Protein 2YNY (pdb70)

B-factor: mean 22.31, std 14.51, range [5.38, 114.3]

GO terms:
  GO:0005634 nucleus (C, IDA)
  GO:0001228 DNA-binding transcription activator activity, RNA polymerase II-specific (F, IDA)
  GO:0003682 chromatin binding (F, IDA)
  GO:0003700 DNA-binding transcription factor activity (F, IDA)
  GO:0045899 positive regulation of RNA polymerase II transcription preinitiation complex assembly (P, IDA)
  GO:0043565 sequence-specific DNA binding (F, IDA)
  GO:0045899 positive regulation of RNA polymerase II transcription preinitiation complex assembly (P, IGI)
  GO:1903833 positive regulation of cellular response to amino acid starvation (P, IGI)
  GO:0060261 positive regulation of transcription initiation by RNA polymerase II (P, IGI)
  GO:0001228 DNA-binding transcription activator activity, RNA polymerase II-specific (F, IMP)
  GO:0003700 DNA-binding transcription factor activity (F, IMP)
  GO:0045899 positive regulation of RNA polymerase II transcription preinitiation complex assembly (P, IMP)
  GO:0045944 positive regulation of transcription by RNA polymerase II (P, IMP)
  GO:0010688 negative regulation of ribosomal protein gene transcription by RNA polymerase II (P, IMP)
  GO:0043565 sequence-specific DNA binding (F, HDA)
  GO:1903833 positive regulation of cellular response to amino acid starvation (P, IMP)
  GO:1990139 protein localization to nuclear periphery (P, IMP)
  GO:0031669 cellular response to nutrient levels (P, IMP)
  GO:0060261 positive regulation of transcription initiation by RNA polymerase II (P, IMP)
  GO:0000122 negative regulation of transcription by RNA polymerase II (P, IMP)

Solvent-accessible surface area: 16738 Å² total; per-residue (Å²): 92,154,130,28,96,63,101,3,120,99,2,42,49,32,3,136,114,9,62,72,42,6,42,115,0,69,148,14,1,77,54,1,0,79,6,1,1,70,48,1,13,26,71,15,48,38,50,110,78,0,23,0,49,45,4,98,6,104,8,38,153,20,117,60,91,19,0,10,44,0,2,61,18,1,13,62,26,6,98,118,6,73,88,44,10,115,105,2,67,57,49,4,133,110,9,59,70,58,11,60,160,6,88,145,121,103,108,35,112,94,83,20,60,88,0,86,69,79,7,149,100,2,94,71,36,10,42,48,2,64,149,24,1,78,47,0,0,83,9,1,2,75,27,0,14,28,70,15,47,39,45,111,83,0,22,0,53,39,3,107,6,68,5,47,158,17,128,62,83,23,0,8,45,0,2,62,16,3,15,63,13,10,96,101,6,88,86,83,14,124,64,0,86,53,61,11,134,102,5,81,76,44,8,48,118,2,103,168,117,82,114,155,42,117,91,94,13,126,82,0,49,52,81,0,133,98,2,68,69,58,7,44,96,3,72,142,28,0,78,53,1,0,83,6,0,1,71,51,0,12,30,68,13,51,41,55,111,84,0,21,3,50,57,7,92,5,111,6,47,153,21,117,61,82,21,0,9,45,0,1,63,17,3,31,73,24,6,60,112,9,67,77,72,9,125,105,2,40,55,90,2,129,101,9,54,70,56,9,61,105,0,88,168,105,85

InterPro domains:
  IPR004827 Basic-leucine zipper domain [PF07716] (225-276)
  IPR004827 Basic-leucine zipper domain [PS00036] (231-245)
  IPR004827 Basic-leucine zipper domain [PS50217] (231-276)
  IPR004827 Basic-leucine zipper domain [SM00338] (223-280)
  IPR046347 Basic-leucine zipper domain superfamily [SSF57959] (225-279)
  IPR050946 AP-1 Transcription Factor bZIP [PTHR11462] (76-279)

Foldseek 3Di:
DVVVVVVVVVVVVVVVVVVVVVVVVVVVLLVVQQVVQVVVDQPWHADPVSHIRFHWDDDPPDTDRDDVVNVVSVVVVVVVVVVVVVVVVVVVVVVVVVVVVVVVVD/DVVVVVVVVVVVVVVVVVVVVVVVVVLLVVLQVVQVVQDQPWHADPVSHIAFHWDDDDPDTDGDDVVNVVSVVVVVVV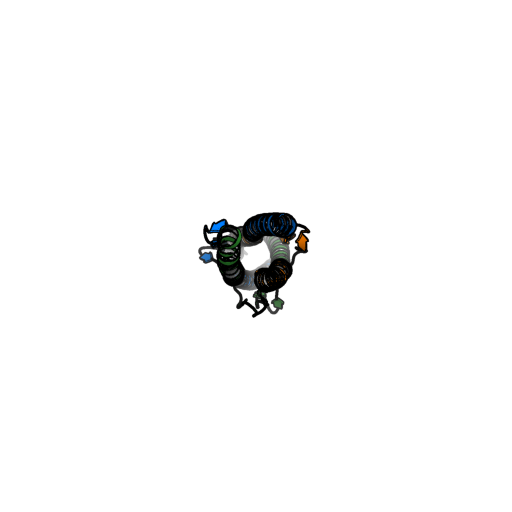VVVVVVVVVVVVVVVVVVVVVVVVVD/DVVVVVVVVVVVVVVVVVVVVVVVVVVLLVVLQVVQVVVDQPWHADPVSHIFFHWDDDPNDTDRDDVVNVVSVVVVVVVVVVVVVVVVVVVVVVVVVVVVVVVPD

Nearest PDB structures (foldseek):
  2yny-assembly1_A  TM=9.313E-01  e=1.231E-12  Saccharomyces cerevisiae
  2yo2-assembly1_A  TM=7.161E-01  e=8.650E-12  Saccharomyces cerevisiae
  3wpr-assembly1_C  TM=5.624E-01  e=9.404E-05  Acinetobacter sp. Tol 5
  3wpr-assembly1_B  TM=5.420E-01  e=6.283E-05  Acinetobacter sp. Tol 5
  2yny-assembly1_A  TM=9.190E-01  e=1.148E-12  Saccharomyces cerevisiae

Organism: Saccharomyces cerevisiae (strain ATCC 204508 / S288c) (NCBI:txid559292)

CATH classification: 1.20.5.170

Radius of gyration: 31.94 Å; Cα contacts (8 Å, |Δi|>4): 429; chains: 3; bounding box: 83×26×101 Å

Structure (mmCIF, N/CA/C/O backbone):
data_2YNY
#
_entry.id   2YNY
#
_cell.length_a   34.810
_cell.length_b   40.360
_cell.length_c   98.620
_cell.angle_alpha   90.00
_cell.angle_beta   93.51
_cell.angle_gamma   90.00
#
_symmetry.space_group_name_H-M   'P 1 21 1'
#
loop_
_entity.id
_entity.type
_entity.pdbx_description
1 polymer 'GENERAL CONTROL PROTEIN GCN4, PUTATIVE INNER MEMBRANE PROTEIN'
2 water water
#
loop_
_atom_site.group_PDB
_atom_site.id
_atom_site.type_symbol
_atom_site.label_atom_id
_atom_site.label_alt_id
_atom_site.label_comp_id
_atom_site.label_asym_id
_atom_site.label_entity_id
_atom_site.label_seq_id
_atom_site.pdbx_PDB_ins_code
_atom_site.Cartn_x
_atom_site.Cartn_y
_atom_site.Cartn_z
_atom_site.occupancy
_atom_site.B_iso_or_equiv
_atom_site.auth_seq_id
_atom_site.auth_comp_id
_atom_site.auth_asym_id
_atom_site.auth_atom_id
_atom_site.pdbx_PDB_model_num
ATOM 1 N N . MET A 1 1 ? 57.899 -1.226 -72.516 1.00 49.72 226 MET A N 1
ATOM 2 C CA . MET A 1 1 ? 57.618 -2.675 -72.786 1.00 39.00 226 MET A CA 1
ATOM 3 C C . MET A 1 1 ? 56.207 -3.057 -72.315 1.00 34.07 226 MET A C 1
ATOM 4 O O . MET A 1 1 ? 55.830 -2.789 -71.171 1.00 31.77 226 MET A O 1
ATOM 6 N N . LYS A 1 2 ? 55.430 -3.676 -73.204 1.00 32.74 227 LYS A N 1
ATOM 7 C CA . LYS A 1 2 ? 54.022 -3.947 -72.910 1.00 24.80 227 LYS A CA 1
ATOM 8 C C . LYS A 1 2 ? 53.825 -4.675 -71.572 1.00 22.63 227 LYS A C 1
ATOM 9 O O . LYS A 1 2 ? 52.908 -4.347 -70.802 1.00 19.96 227 LYS A O 1
ATOM 15 N N . GLN A 1 3 ? 54.625 -5.700 -71.310 1.00 22.89 228 GLN A N 1
ATOM 16 C CA . GLN A 1 3 ? 54.381 -6.528 -70.150 1.00 18.34 228 GLN A CA 1
ATOM 17 C C . GLN A 1 3 ? 54.577 -5.691 -68.863 1.00 21.09 228 GLN A C 1
ATOM 18 O O . GLN A 1 3 ? 53.776 -5.776 -67.945 1.00 18.72 228 GLN A O 1
ATOM 24 N N . ILE A 1 4 ? 55.567 -4.823 -68.809 1.00 23.40 229 ILE A N 1
ATOM 25 C CA . ILE A 1 4 ? 55.705 -4.020 -67.595 1.00 22.49 229 ILE A CA 1
ATOM 26 C C . ILE A 1 4 ? 54.645 -2.921 -67.525 1.00 21.97 229 ILE A C 1
ATOM 27 O O . ILE A 1 4 ? 54.135 -2.670 -66.436 1.00 22.74 229 ILE A O 1
ATOM 32 N N . GLU A 1 5 ? 54.249 -2.325 -68.655 1.00 20.86 230 GLU A N 1
ATOM 33 C CA . GLU A 1 5 ? 53.104 -1.353 -68.683 1.00 20.62 230 GLU A CA 1
ATOM 34 C C . GLU A 1 5 ? 51.859 -2.038 -68.086 1.00 16.20 230 GLU A C 1
ATOM 35 O O . GLU A 1 5 ? 51.113 -1.465 -67.274 1.00 19.83 230 GLU A O 1
ATOM 41 N N . ASP A 1 6 ? 51.627 -3.268 -68.525 1.00 18.36 231 ASP A N 1
ATOM 42 C CA . ASP A 1 6 ? 50.446 -3.979 -68.082 1.00 20.45 231 ASP A CA 1
ATOM 43 C C . ASP A 1 6 ? 50.546 -4.326 -66.580 1.00 16.44 231 ASP A C 1
ATOM 44 O O . ASP A 1 6 ? 49.556 -4.227 -65.835 1.00 17.76 231 ASP A O 1
ATOM 49 N N . LYS A 1 7 ? 51.725 -4.718 -66.107 1.00 12.66 232 LYS A N 1
ATOM 50 C CA . LYS A 1 7 ? 51.929 -4.982 -64.688 1.00 15.70 232 LYS A CA 1
ATOM 51 C C . LYS A 1 7 ? 51.678 -3.740 -63.862 1.00 16.17 232 LYS A C 1
ATOM 52 O O . LYS A 1 7 ? 51.088 -3.788 -62.778 1.00 17.67 232 LYS A O 1
ATOM 58 N N . ILE A 1 8 ? 52.140 -2.606 -64.369 1.00 15.78 233 ILE A N 1
ATOM 59 C CA . ILE A 1 8 ? 51.957 -1.382 -63.616 1.00 18.75 233 ILE A CA 1
ATOM 60 C C . ILE A 1 8 ? 50.475 -1.014 -63.531 1.00 16.67 233 ILE A C 1
ATOM 61 O O . ILE A 1 8 ? 50.030 -0.535 -62.448 1.00 18.40 233 ILE A O 1
ATOM 66 N N . GLU A 1 9 ? 49.719 -1.178 -64.620 1.00 16.95 234 GLU A N 1
ATOM 67 C CA . GLU A 1 9 ? 48.284 -0.960 -64.562 1.00 16.92 234 GLU A CA 1
ATOM 68 C C . GLU A 1 9 ? 47.652 -1.910 -63.547 1.00 16.44 234 GLU A C 1
ATOM 69 O O . GLU A 1 9 ? 46.778 -1.488 -62.796 1.00 17.97 234 GLU A O 1
ATOM 75 N N . GLU A 1 10 ? 48.103 -3.164 -63.495 1.00 14.41 235 GLU A N 1
ATOM 76 C CA . GLU A 1 10 ? 47.512 -4.112 -62.548 1.00 15.92 235 GLU A CA 1
ATOM 77 C C . GLU A 1 10 ? 47.782 -3.669 -61.116 1.00 16.37 235 GLU A C 1
ATOM 78 O O . GLU A 1 10 ? 46.862 -3.738 -60.292 1.00 16.10 235 GLU A O 1
ATOM 84 N N . ILE A 1 11 ? 49.007 -3.191 -60.839 1.00 13.43 236 ILE A N 1
ATOM 85 C CA . ILE A 1 11 ? 49.383 -2.679 -59.529 1.00 13.26 236 ILE A CA 1
ATOM 86 C C . ILE A 1 11 ? 48.525 -1.475 -59.155 1.00 15.89 236 ILE A C 1
ATOM 87 O O . ILE A 1 11 ? 48.048 -1.388 -58.003 1.00 14.25 236 ILE A O 1
ATOM 92 N N . LEU A 1 12 ? 48.339 -0.537 -60.091 1.00 15.30 237 LEU A N 1
ATOM 93 C CA . LEU A 1 12 ? 47.484 0.628 -59.820 1.00 15.37 237 LEU A CA 1
ATOM 94 C C . LEU A 1 12 ? 46.066 0.164 -59.489 1.00 14.99 237 LEU A C 1
ATOM 95 O O . LEU A 1 12 ? 45.415 0.718 -58.582 1.00 16.92 237 LEU A O 1
ATOM 100 N N . SER A 1 13 ? 45.572 -0.864 -60.191 1.00 14.39 238 SER A N 1
ATOM 101 C CA . SER A 1 13 ? 44.217 -1.429 -59.891 1.00 16.53 238 SER A CA 1
ATOM 102 C C . SER A 1 13 ? 44.196 -2.044 -58.489 1.00 15.37 238 SER A C 1
ATOM 103 O O . SER A 1 13 ? 43.257 -1.819 -57.753 1.00 18.13 238 SER A O 1
ATOM 106 N N . LYS A 1 14 ? 45.266 -2.721 -58.096 1.00 15.58 239 LYS A N 1
ATOM 107 C CA . LYS A 1 14 ? 45.373 -3.310 -56.765 1.00 18.58 239 LYS A CA 1
ATOM 108 C C . LYS A 1 14 ? 45.329 -2.207 -55.697 1.00 17.32 239 LYS A C 1
ATOM 109 O O . LYS A 1 14 ? 44.630 -2.335 -54.686 1.00 19.06 239 LYS A O 1
ATOM 112 N N . ILE A 1 15 ? 46.013 -1.105 -55.973 1.00 14.90 240 ILE A N 1
ATOM 113 C CA . ILE A 1 15 ? 45.983 0.016 -55.085 1.00 15.14 240 ILE A CA 1
ATOM 114 C C . ILE A 1 15 ? 44.607 0.627 -54.928 1.00 14.40 240 ILE A C 1
ATOM 115 O O . ILE A 1 15 ? 44.166 0.918 -53.812 1.00 16.64 240 ILE A O 1
ATOM 120 N N . TYR A 1 16 ? 43.862 0.735 -56.011 1.00 14.50 241 TYR A N 1
ATOM 121 C CA . TYR A 1 16 ? 42.475 1.220 -56.002 1.00 15.47 241 TYR A CA 1
ATOM 122 C C . TYR A 1 16 ? 41.616 0.284 -55.136 1.00 14.20 241 TYR A C 1
ATOM 123 O O . TYR A 1 16 ? 40.789 0.749 -54.346 1.00 17.97 241 TYR A O 1
ATOM 132 N N . HIS A 1 17 ? 41.803 -1.026 -55.307 1.00 13.44 242 HIS A N 1
ATOM 133 C CA . HIS A 1 17 ? 41.078 -1.985 -54.481 1.00 18.69 242 HIS A CA 1
ATOM 134 C C . HIS A 1 17 ? 41.349 -1.796 -52.998 1.00 16.11 242 HIS A C 1
ATOM 135 O O . HIS A 1 17 ? 40.403 -1.862 -52.167 1.00 20.88 242 HIS A O 1
ATOM 142 N N . ILE A 1 18 ? 42.623 -1.565 -52.675 1.00 15.61 243 ILE A N 1
ATOM 143 C CA . ILE A 1 18 ? 43.051 -1.370 -51.314 1.00 16.01 243 ILE A CA 1
ATOM 144 C C . ILE A 1 18 ? 42.406 -0.085 -50.757 1.00 16.38 243 ILE A C 1
ATOM 145 O O . ILE A 1 18 ? 41.956 -0.062 -49.616 1.00 17.61 243 ILE A O 1
ATOM 150 N N . GLU A 1 19 ? 42.362 0.968 -51.535 1.00 15.21 244 GLU A N 1
ATOM 151 C CA . GLU A 1 19 ? 41.778 2.193 -51.081 1.00 15.28 244 GLU A CA 1
ATOM 152 C C . GLU A 1 19 ? 40.286 2.006 -50.799 1.00 16.80 244 GLU A C 1
ATOM 153 O O . GLU A 1 19 ? 39.755 2.540 -49.820 1.00 18.43 244 GLU A O 1
ATOM 159 N N . ASN A 1 20 ? 39.622 1.218 -51.635 1.00 15.91 245 ASN A N 1
ATOM 160 C CA . ASN A 1 20 ? 38.232 0.895 -51.426 1.00 17.22 245 ASN A CA 1
ATOM 161 C C . ASN A 1 20 ? 38.070 0.118 -50.115 1.00 15.93 245 ASN A C 1
ATOM 162 O O . ASN A 1 20 ? 37.180 0.430 -49.341 1.00 19.21 245 ASN A O 1
ATOM 167 N N . GLU A 1 21 ? 38.974 -0.819 -49.833 1.00 17.41 246 GLU A N 1
ATOM 168 C CA . GLU A 1 21 ? 38.897 -1.622 -48.642 1.00 17.70 246 GLU A CA 1
ATOM 169 C C . GLU A 1 21 ? 39.115 -0.760 -47.426 1.00 15.21 246 GLU A C 1
ATOM 170 O O . GLU A 1 21 ? 38.413 -0.936 -46.400 1.00 17.72 246 GLU A O 1
ATOM 176 N N . ILE A 1 22 ? 40.027 0.213 -47.492 1.00 16.61 247 ILE A N 1
ATOM 177 C CA . ILE A 1 22 ? 40.281 1.110 -46.350 1.00 16.48 247 ILE A CA 1
ATOM 178 C C . ILE A 1 22 ? 39.014 1.935 -46.063 1.00 14.63 247 ILE A C 1
ATOM 179 O O . ILE A 1 22 ? 38.666 2.155 -44.896 1.00 19.22 247 ILE A O 1
ATOM 184 N N . ALA A 1 23 ? 38.359 2.420 -47.114 1.00 15.58 248 ALA A N 1
ATOM 185 C CA . ALA A 1 23 ? 37.068 3.163 -47.009 1.00 16.62 248 ALA A CA 1
ATOM 186 C C . ALA A 1 23 ? 36.021 2.289 -46.311 1.00 19.55 248 ALA A C 1
ATOM 187 O O . ALA A 1 23 ? 35.322 2.771 -45.403 1.00 19.42 248 ALA A O 1
ATOM 189 N N . ARG A 1 24 ? 35.931 1.016 -46.720 1.00 14.78 249 ARG A N 1
ATOM 190 C CA . ARG A 1 24 ? 34.967 0.061 -46.143 1.00 17.58 249 ARG A CA 1
ATOM 191 C C . ARG A 1 24 ? 35.269 -0.131 -44.655 1.00 17.56 249 ARG A C 1
ATOM 192 O O . ARG A 1 24 ? 34.351 -0.178 -43.833 1.00 19.48 249 ARG A O 1
ATOM 200 N N . ILE A 1 25 ? 36.544 -0.275 -44.300 1.00 14.72 250 ILE A N 1
ATOM 201 C CA . ILE A 1 25 ? 36.951 -0.423 -42.908 1.00 14.65 250 ILE A CA 1
ATOM 202 C C . ILE A 1 25 ? 36.557 0.761 -42.088 1.00 15.11 250 ILE A C 1
ATOM 203 O O . ILE A 1 25 ? 36.097 0.594 -40.933 1.00 15.64 250 ILE A O 1
ATOM 208 N N . LYS A 1 26 ? 36.770 1.954 -42.612 1.00 13.92 251 LYS A N 1
ATOM 209 C CA . LYS A 1 26 ? 36.356 3.168 -41.890 1.00 15.39 251 LYS A CA 1
ATOM 210 C C . LYS A 1 26 ? 34.852 3.126 -41.612 1.00 16.92 251 LYS A C 1
ATOM 211 O O . LYS A 1 26 ? 34.413 3.387 -40.481 1.00 16.68 251 LYS A O 1
ATOM 217 N N . LYS A 1 27 ? 34.066 2.756 -42.622 1.00 15.72 252 LYS A N 1
ATOM 218 C CA . LYS A 1 27 ? 32.624 2.660 -42.471 1.00 18.18 252 LYS A CA 1
ATOM 219 C C . LYS A 1 27 ? 32.322 1.586 -41.377 1.00 15.20 252 LYS A C 1
ATOM 220 O O . LYS A 1 27 ? 31.442 1.797 -40.531 1.00 17.71 252 LYS A O 1
ATOM 226 N N . LEU A 1 28 ? 33.035 0.481 -41.383 1.00 14.16 253 LEU A N 1
ATOM 227 C CA . LEU A 1 28 ? 32.853 -0.588 -40.364 1.00 13.65 253 LEU A CA 1
ATOM 228 C C . LEU A 1 28 ? 33.062 -0.055 -38.939 1.00 14.09 253 LEU A C 1
ATOM 229 O O . LEU A 1 28 ? 32.265 -0.328 -38.037 1.00 14.60 253 LEU A O 1
ATOM 234 N N . ILE A 1 29 ? 34.072 0.768 -38.758 1.00 12.66 254 ILE A N 1
ATOM 235 C CA . ILE A 1 29 ? 34.406 1.299 -37.447 1.00 12.61 254 ILE A CA 1
ATOM 236 C C . ILE A 1 29 ? 33.237 2.189 -36.973 1.00 14.55 254 ILE A C 1
ATOM 237 O O . ILE A 1 29 ? 32.800 2.133 -35.834 1.00 13.24 254 ILE A O 1
ATOM 242 N N . TYR A 1 30 ? 32.747 3.046 -37.866 1.00 10.81 255 TYR A N 1
ATOM 243 C CA . TYR A 1 30 ? 31.650 3.947 -37.555 1.00 13.02 255 TYR A CA 1
ATOM 244 C C . TYR A 1 30 ? 30.359 3.188 -37.314 1.00 12.63 255 TYR A C 1
ATOM 245 O O . TYR A 1 30 ? 29.583 3.572 -36.417 1.00 12.07 255 TYR A O 1
ATOM 254 N N . SER A 1 31 ? 30.175 2.074 -37.991 1.00 10.84 256 SER A N 1
ATOM 255 C CA . SER A 1 31 ? 29.008 1.230 -37.723 1.00 10.90 256 SER A CA 1
ATOM 256 C C . SER A 1 31 ? 29.093 0.541 -36.367 1.00 12.50 256 SER A C 1
ATOM 257 O O . SER A 1 31 ? 28.115 0.412 -35.621 1.00 11.63 256 SER A O 1
ATOM 260 N N . LEU A 1 32 ? 30.283 0.085 -36.031 1.00 11.70 257 LEU A N 1
ATOM 261 C CA . LEU A 1 32 ? 30.558 -0.419 -34.661 1.00 10.28 257 LEU A CA 1
ATOM 262 C C . LEU A 1 32 ? 30.279 0.648 -33.621 1.00 10.13 257 LEU A C 1
ATOM 263 O O . LEU A 1 32 ? 29.564 0.353 -32.642 1.00 10.63 257 LEU A O 1
ATOM 268 N N . SER A 1 33 ? 30.745 1.863 -33.831 1.00 9.75 258 SER A N 1
ATOM 269 C CA . SER A 1 33 ? 30.543 2.914 -32.886 1.00 8.82 258 SER A CA 1
ATOM 270 C C . SER A 1 33 ? 29.047 3.135 -32.692 1.00 9.21 258 SER A C 1
ATOM 271 O O . SER A 1 33 ? 28.545 3.340 -31.567 1.00 10.23 258 SER A O 1
ATOM 274 N N . GLN A 1 34 ? 28.305 3.179 -33.794 1.00 8.65 259 GLN A N 1
ATOM 275 C CA . GLN A 1 34 ? 26.863 3.386 -33.729 1.00 9.96 259 GLN A CA 1
ATOM 276 C C . GLN A 1 34 ? 26.234 2.266 -32.901 1.00 10.03 259 GLN A C 1
ATOM 277 O O . GLN A 1 34 ? 25.356 2.538 -32.103 1.00 9.98 259 GLN A O 1
ATOM 283 N N . SER A 1 35 ? 26.604 1.023 -33.147 1.00 9.05 260 SER A N 1
ATOM 284 C CA . SER A 1 35 ? 26.001 -0.068 -32.395 1.00 8.44 260 SER A CA 1
ATOM 285 C C . SER A 1 35 ? 26.304 0.077 -30.910 1.00 8.66 260 SER A C 1
ATOM 286 O O . SER A 1 35 ? 25.413 -0.190 -30.095 1.00 11.86 260 SER A O 1
ATOM 289 N N . VAL A 1 36 ? 27.477 0.544 -30.564 1.00 9.41 261 VAL A N 1
ATOM 290 C CA . VAL A 1 36 ? 27.789 0.736 -29.132 1.00 9.87 261 VAL A CA 1
ATOM 291 C C . VAL A 1 36 ? 26.966 1.862 -28.551 1.00 10.38 261 VAL A C 1
ATOM 292 O O . VAL A 1 36 ? 26.429 1.730 -27.450 1.00 9.26 261 VAL A O 1
ATOM 296 N N . ALA A 1 37 ? 26.826 2.944 -29.285 1.00 8.40 262 ALA A N 1
ATOM 297 C CA . ALA A 1 37 ? 25.935 4.013 -28.840 1.00 9.08 262 ALA A CA 1
ATOM 298 C C . ALA A 1 37 ? 24.548 3.476 -28.618 1.00 8.83 262 ALA A C 1
ATOM 299 O O . ALA A 1 37 ? 23.888 3.832 -27.624 1.00 9.21 262 ALA A O 1
ATOM 301 N N . ASP A 1 38 ? 24.046 2.683 -29.563 1.00 8.84 263 ASP A N 1
ATOM 302 C CA . ASP A 1 38 ? 22.678 2.134 -29.466 1.00 9.24 263 ASP A CA 1
ATOM 303 C C . ASP A 1 38 ? 22.611 1.261 -28.186 1.00 8.53 263 ASP A C 1
ATOM 304 O O . ASP A 1 38 ? 21.600 1.313 -27.437 1.00 10.42 263 ASP A O 1
ATOM 309 N N . ARG A 1 39 ? 23.611 0.427 -27.947 1.00 9.13 264 ARG A N 1
ATOM 310 C CA . ARG A 1 39 ? 23.488 -0.511 -26.838 1.00 7.82 264 ARG A CA 1
ATOM 311 C C . ARG A 1 39 ? 23.663 0.194 -25.480 1.00 8.23 264 ARG A C 1
ATOM 312 O O . ARG A 1 39 ? 23.117 -0.252 -24.456 1.00 9.29 264 ARG A O 1
ATOM 320 N N . LEU A 1 40 ? 24.375 1.318 -25.443 1.00 7.28 265 LEU A N 1
ATOM 321 C CA . LEU A 1 40 ? 24.499 2.105 -24.222 1.00 7.81 265 LEU A CA 1
ATOM 322 C C . LEU A 1 40 ? 23.156 2.837 -23.951 1.00 7.66 265 LEU A C 1
ATOM 323 O O . LEU A 1 40 ? 22.782 3.133 -22.813 1.00 8.73 265 LEU A O 1
ATOM 328 N N . GLY A 1 41 ? 22.518 3.255 -24.985 1.00 8.50 266 GLY A N 1
ATOM 329 C CA . GLY A 1 41 ? 21.305 4.039 -24.839 1.00 10.43 266 GLY A CA 1
ATOM 330 C C . GLY A 1 41 ? 21.582 5.386 -24.177 1.00 9.58 266 GLY A C 1
ATOM 331 O O . GLY A 1 41 ? 22.656 5.952 -24.319 1.00 10.23 266 GLY A O 1
ATOM 332 N N . GLY A 1 42 ? 20.576 5.930 -23.486 1.00 10.10 267 GLY A N 1
ATOM 333 C CA . GLY A 1 42 ? 20.740 7.171 -22.813 1.00 10.66 267 GLY A CA 1
ATOM 334 C C . GLY A 1 42 ? 21.083 8.351 -23.710 1.00 8.84 267 GLY A C 1
ATOM 335 O O . GLY A 1 42 ? 21.594 9.360 -23.271 1.00 11.51 267 GLY A O 1
ATOM 336 N N . GLY A 1 43 ? 20.699 8.251 -24.977 1.00 10.85 268 GLY A N 1
ATOM 337 C CA . GLY A 1 43 ? 20.971 9.309 -25.913 1.00 10.84 268 GLY A CA 1
ATOM 338 C C . GLY A 1 43 ? 22.408 9.364 -26.420 1.00 13.76 268 GLY A C 1
ATOM 339 O O . GLY A 1 43 ? 22.795 10.397 -27.030 1.00 14.32 268 GLY A O 1
ATOM 340 N N . ALA A 1 44 ? 23.219 8.324 -26.156 1.00 11.10 269 ALA A N 1
ATOM 341 C CA . ALA A 1 44 ? 24.575 8.250 -26.707 1.00 10.17 269 ALA A CA 1
ATOM 342 C C . ALA A 1 44 ? 24.469 8.328 -28.249 1.00 11.22 269 ALA A C 1
ATOM 343 O O . ALA A 1 44 ? 23.465 7.894 -28.833 1.00 13.34 269 ALA A O 1
ATOM 345 N N . SER A 1 45 ? 25.519 8.835 -28.911 1.00 11.68 270 SER A N 1
ATOM 346 C CA . SER A 1 45 ? 25.509 8.951 -30.355 1.00 11.88 270 SER A CA 1
ATOM 347 C C . SER A 1 45 ? 26.956 8.929 -30.791 1.00 11.15 270 SER A C 1
ATOM 348 O O . SER A 1 45 ? 27.852 8.894 -29.981 1.00 12.96 270 SER A O 1
ATOM 351 N N . VAL A 1 46 ? 27.160 8.881 -32.098 1.00 10.85 271 VAL A N 1
ATOM 352 C CA . VAL A 1 46 ? 28.528 8.822 -32.698 1.00 9.53 271 VAL A CA 1
ATOM 353 C C . VAL A 1 46 ? 28.981 10.225 -32.998 1.00 11.18 271 VAL A C 1
ATOM 354 O O . VAL A 1 46 ? 28.318 11.007 -33.675 1.00 13.89 271 VAL A O 1
ATOM 358 N N . ASN A 1 47 ? 30.193 10.522 -32.551 1.00 10.87 272 ASN A N 1
ATOM 359 C CA . ASN A 1 47 ? 30.856 11.797 -32.860 1.00 11.75 272 ASN A CA 1
ATOM 360 C C . ASN A 1 47 ? 31.378 11.749 -34.327 1.00 13.62 272 ASN A C 1
ATOM 361 O O . ASN A 1 47 ? 31.661 10.677 -34.856 1.00 13.57 272 ASN A O 1
ATOM 366 N N . SER A 1 48 ? 31.605 12.922 -34.909 1.00 14.58 273 SER A N 1
ATOM 367 C CA A SER A 1 48 ? 32.257 12.961 -36.227 0.50 13.46 273 SER A CA 1
ATOM 368 C CA B SER A 1 48 ? 32.307 13.027 -36.206 0.50 14.23 273 SER A CA 1
ATOM 369 C C . SER A 1 48 ? 33.604 12.241 -36.209 1.00 13.66 273 SER A C 1
ATOM 370 O O . SER A 1 48 ? 34.007 11.665 -37.206 1.00 15.40 273 SER A O 1
ATOM 375 N N . ASP A 1 49 ? 34.277 12.222 -35.054 1.00 13.39 274 ASP A N 1
ATOM 376 C CA . ASP A 1 49 ? 35.583 11.544 -34.886 1.00 12.15 274 ASP A CA 1
ATOM 377 C C . ASP A 1 49 ? 35.533 10.043 -34.592 1.00 15.24 274 ASP A C 1
ATOM 378 O O . ASP A 1 49 ? 36.580 9.440 -34.421 1.00 16.81 274 ASP A O 1
ATOM 383 N N . GLY A 1 50 ? 34.321 9.488 -34.679 1.00 11.94 275 GLY A N 1
ATOM 384 C CA . GLY A 1 50 ? 34.064 8.070 -34.531 1.00 12.26 275 GLY A CA 1
ATOM 385 C C . GLY A 1 50 ? 33.893 7.654 -33.064 1.00 11.09 275 GLY A C 1
ATOM 386 O O . GLY A 1 50 ? 33.513 6.477 -32.844 1.00 12.55 275 GLY A O 1
ATOM 387 N N . THR A 1 51 ? 34.234 8.498 -32.060 1.00 11.86 276 THR A N 1
ATOM 388 C CA . THR A 1 51 ? 34.063 8.132 -30.661 1.00 11.34 276 THR A CA 1
ATOM 389 C C . THR A 1 51 ? 32.548 8.193 -30.286 1.00 10.56 276 THR A C 1
ATOM 390 O O . THR A 1 51 ? 31.728 8.712 -31.050 1.00 11.27 276 THR A O 1
ATOM 394 N N . VAL A 1 52 ? 32.198 7.591 -29.154 1.00 10.98 277 VAL A N 1
ATOM 395 C CA . VAL A 1 52 ? 30.840 7.591 -28.663 1.00 9.77 277 VAL A CA 1
ATOM 396 C C . VAL A 1 52 ? 30.644 8.771 -27.706 1.00 11.83 277 VAL A C 1
ATOM 397 O O . VAL A 1 52 ? 31.353 8.900 -26.712 1.00 13.62 277 VAL A O 1
ATOM 401 N N . ASN A 1 53 ? 29.706 9.653 -28.065 1.00 10.41 278 ASN A N 1
ATOM 402 C CA . ASN A 1 53 ? 29.301 10.796 -27.246 1.00 12.29 278 ASN A CA 1
ATOM 403 C C . ASN A 1 53 ? 28.605 10.276 -25.971 1.00 10.81 278 ASN A C 1
ATOM 404 O O . ASN A 1 53 ? 28.010 9.223 -25.988 1.00 14.04 278 ASN A O 1
ATOM 409 N N . ALA A 1 54 ? 28.722 10.996 -24.883 1.00 11.68 279 ALA A N 1
ATOM 410 C CA . ALA A 1 54 ? 28.273 10.486 -23.596 1.00 11.79 279 ALA A CA 1
ATOM 411 C C . ALA A 1 54 ? 26.771 10.315 -23.551 1.00 10.82 279 ALA A C 1
ATOM 412 O O . ALA A 1 54 ? 26.022 11.167 -24.040 1.00 12.08 279 ALA A O 1
ATOM 414 N N . PRO A 1 55 ? 26.341 9.217 -22.899 1.00 10.47 280 PRO A N 1
ATOM 415 C CA . PRO A 1 55 ? 24.923 9.089 -22.583 1.00 9.92 280 PRO A CA 1
ATOM 416 C C . PRO A 1 55 ? 24.586 10.055 -21.449 1.00 10.38 280 PRO A C 1
ATOM 417 O O . PRO A 1 55 ? 25.440 10.648 -20.809 1.00 10.51 280 PRO A O 1
ATOM 421 N N . LEU A 1 56 ? 23.295 10.176 -21.186 1.00 10.00 281 LEU A N 1
ATOM 422 C CA . LEU A 1 56 ? 22.771 10.908 -20.037 1.00 11.17 281 LEU A CA 1
ATOM 423 C C . LEU A 1 56 ? 21.763 9.988 -19.331 1.00 11.12 281 LEU A C 1
ATOM 424 O O . LEU A 1 56 ? 20.679 9.704 -19.830 1.00 13.81 281 LEU A O 1
ATOM 429 N N . TYR A 1 57 ? 22.203 9.415 -18.212 1.00 10.71 282 TYR A N 1
ATOM 430 C CA . TYR A 1 57 ? 21.419 8.482 -17.445 1.00 9.70 282 TYR A CA 1
ATOM 431 C C . TYR A 1 57 ? 20.912 9.207 -16.191 1.00 10.26 282 TYR A C 1
ATOM 432 O O . TYR A 1 57 ? 21.674 9.852 -15.502 1.00 12.07 282 TYR A O 1
ATOM 441 N N . GLU A 1 58 ? 19.624 9.118 -15.915 1.00 13.33 283 GLU A N 1
ATOM 442 C CA . GLU A 1 58 ? 19.025 9.751 -14.698 1.00 13.56 283 GLU A CA 1
ATOM 443 C C . GLU A 1 58 ? 18.879 8.731 -13.599 1.00 15.05 283 GLU A C 1
ATOM 444 O O . GLU A 1 58 ? 18.355 7.621 -13.801 1.00 14.94 283 GLU A O 1
ATOM 450 N N . VAL A 1 59 ? 19.318 9.113 -12.438 1.00 13.94 284 VAL A N 1
ATOM 451 C CA . VAL A 1 59 ? 19.007 8.365 -11.240 1.00 15.98 284 VAL A CA 1
ATOM 452 C C . VAL A 1 59 ? 18.647 9.344 -10.157 1.00 16.87 284 VAL A C 1
ATOM 453 O O . VAL A 1 59 ? 19.501 10.176 -9.759 1.00 19.34 284 VAL A O 1
ATOM 457 N N . GLY A 1 60 ? 17.380 9.333 -9.778 1.00 15.54 285 GLY A N 1
ATOM 458 C CA . GLY A 1 60 ? 16.885 10.359 -8.842 1.00 20.81 285 GLY A CA 1
ATOM 459 C C . GLY A 1 60 ? 17.129 11.697 -9.472 1.00 16.33 285 GLY A C 1
ATOM 460 O O . GLY A 1 60 ? 16.731 11.920 -10.615 1.00 22.51 285 GLY A O 1
ATOM 461 N N . THR A 1 61 ? 17.733 12.612 -8.704 1.00 22.79 286 THR A N 1
ATOM 462 C CA . THR A 1 61 ? 18.025 13.948 -9.161 1.00 22.54 286 THR A CA 1
ATOM 463 C C . THR A 1 61 ? 19.381 14.104 -9.801 1.00 25.75 286 THR A C 1
ATOM 464 O O . THR A 1 61 ? 19.701 15.180 -10.253 1.00 28.09 286 THR A O 1
ATOM 468 N N . GLY A 1 62 ? 20.158 13.031 -9.895 1.00 16.19 287 GLY A N 1
ATOM 469 C CA . GLY A 1 62 ? 21.435 13.117 -10.584 1.00 14.14 287 GLY A CA 1
ATOM 470 C C . GLY A 1 62 ? 21.346 12.722 -12.034 1.00 13.52 287 GLY A C 1
ATOM 471 O O . GLY A 1 62 ? 20.454 11.965 -12.451 1.00 13.09 287 GLY A O 1
ATOM 472 N N . ILE A 1 63 ? 22.305 13.221 -12.808 1.00 14.10 288 ILE A N 1
ATOM 473 C CA . ILE A 1 63 ? 22.500 12.738 -14.174 1.00 12.22 288 ILE A CA 1
ATOM 474 C C . ILE A 1 63 ? 23.948 12.250 -14.282 1.00 12.04 288 ILE A C 1
ATOM 475 O O . ILE A 1 63 ? 24.917 12.775 -13.641 1.00 14.29 288 ILE A O 1
ATOM 480 N N . TYR A 1 64 ? 24.115 11.179 -15.061 1.00 12.19 289 TYR A N 1
ATOM 481 C CA . TYR A 1 64 ? 25.340 10.402 -15.069 1.00 11.30 289 TYR A CA 1
ATOM 482 C C . TYR A 1 64 ? 25.779 10.146 -16.539 1.00 9.49 289 TYR A C 1
ATOM 483 O O . TYR A 1 64 ? 24.941 9.903 -17.422 1.00 11.47 289 TYR A O 1
ATOM 492 N N . ASN A 1 65 ? 27.097 10.277 -16.763 1.00 10.22 290 ASN A N 1
ATOM 493 C CA . ASN A 1 65 ? 27.659 10.147 -18.092 1.00 11.32 290 ASN A CA 1
ATOM 494 C C . ASN A 1 65 ? 28.345 8.816 -18.366 1.00 10.16 290 ASN A C 1
ATOM 495 O O . ASN A 1 65 ? 28.964 8.662 -19.381 1.00 11.72 290 ASN A O 1
ATOM 500 N N . ASN A 1 66 ? 28.175 7.868 -17.463 1.00 8.95 291 ASN A N 1
ATOM 501 C CA . ASN A 1 66 ? 28.789 6.576 -17.626 1.00 9.11 291 ASN A CA 1
ATOM 502 C C . ASN A 1 66 ? 27.960 5.556 -16.811 1.00 8.91 291 ASN A C 1
ATOM 503 O O . ASN A 1 66 ? 27.302 5.917 -15.813 1.00 10.31 291 ASN A O 1
ATOM 508 N N . VAL A 1 67 ? 28.034 4.311 -17.230 1.00 7.93 292 VAL A N 1
ATOM 509 C CA . VAL A 1 67 ? 27.212 3.269 -16.647 1.00 8.98 292 VAL A CA 1
ATOM 510 C C . VAL A 1 67 ? 27.583 3.065 -15.155 1.00 10.14 292 VAL A C 1
ATOM 511 O O . VAL A 1 67 ? 26.670 2.969 -14.324 1.00 10.32 292 VAL A O 1
ATOM 515 N N . GLY A 1 68 ? 28.858 2.970 -14.797 1.00 9.56 293 GLY A N 1
ATOM 516 C CA . GLY A 1 68 ? 29.284 2.725 -13.423 1.00 9.29 293 GLY A CA 1
ATOM 517 C C . GLY A 1 68 ? 28.713 3.734 -12.450 1.00 10.57 293 GLY A C 1
ATOM 518 O O . GLY A 1 68 ? 28.249 3.324 -11.334 1.00 11.84 293 GLY A O 1
ATOM 519 N N . SER A 1 69 ? 28.755 5.018 -12.792 1.00 9.71 294 SER A N 1
ATOM 520 C CA . SER A 1 69 ? 28.227 6.007 -11.839 1.00 9.53 294 SER A CA 1
ATOM 521 C C . SER A 1 69 ? 26.717 5.868 -11.671 1.00 10.83 294 SER A C 1
ATOM 522 O O . SER A 1 69 ? 26.184 6.108 -10.607 1.00 12.32 294 SER A O 1
ATOM 525 N N . ALA A 1 70 ? 26.023 5.561 -12.760 1.00 9.85 295 ALA A N 1
ATOM 526 C CA . ALA A 1 70 ? 24.576 5.377 -12.688 1.00 9.87 295 ALA A CA 1
ATOM 527 C C . ALA A 1 70 ? 24.282 4.138 -11.783 1.00 10.89 295 ALA A C 1
ATOM 528 O O . ALA A 1 70 ? 23.380 4.173 -10.925 1.00 10.59 295 ALA A O 1
ATOM 530 N N . LEU A 1 71 ? 25.008 3.032 -11.983 1.00 9.59 296 LEU A N 1
ATOM 531 C CA . LEU A 1 71 ? 24.805 1.808 -11.164 1.00 9.19 296 LEU A CA 1
ATOM 532 C C . LEU A 1 71 ? 25.068 2.171 -9.703 1.00 10.50 296 LEU A C 1
ATOM 533 O O . LEU A 1 71 ? 24.371 1.683 -8.782 1.00 11.07 296 LEU A O 1
ATOM 538 N N . SER A 1 72 ? 26.110 2.966 -9.457 1.00 10.70 297 SER A N 1
ATOM 539 C CA . SER A 1 72 ? 26.460 3.353 -8.102 1.00 12.14 297 SER A CA 1
ATOM 540 C C . SER A 1 72 ? 25.319 4.171 -7.457 1.00 11.39 297 SER A C 1
ATOM 541 O O . SER A 1 72 ? 25.002 3.956 -6.285 1.00 14.38 297 SER A O 1
ATOM 544 N N . ALA A 1 73 ? 24.727 5.102 -8.211 1.00 11.47 298 ALA A N 1
ATOM 545 C CA . ALA A 1 73 ? 23.652 5.923 -7.689 1.00 11.64 298 ALA A CA 1
ATOM 546 C C . ALA A 1 73 ? 22.475 5.037 -7.368 1.00 11.35 298 ALA A C 1
ATOM 547 O O . ALA A 1 73 ? 21.800 5.266 -6.345 1.00 13.58 298 ALA A O 1
ATOM 549 N N . LEU A 1 74 ? 22.193 4.042 -8.205 1.00 11.49 299 LEU A N 1
ATOM 550 C CA . LEU A 1 74 ? 21.059 3.137 -7.951 1.00 10.23 299 LEU A CA 1
ATOM 551 C C . LEU A 1 74 ? 21.323 2.276 -6.705 1.00 11.48 299 LEU A C 1
ATOM 552 O O . LEU A 1 74 ? 20.405 2.047 -5.917 1.00 11.57 299 LEU A O 1
ATOM 557 N N . ASN A 1 75 ? 22.554 1.843 -6.554 1.00 12.39 300 ASN A N 1
ATOM 558 C CA . ASN A 1 75 ? 22.910 1.004 -5.431 1.00 11.98 300 ASN A CA 1
ATOM 559 C C . ASN A 1 75 ? 22.733 1.818 -4.104 1.00 14.37 300 ASN A C 1
ATOM 560 O O . ASN A 1 75 ? 22.132 1.316 -3.158 1.00 13.64 300 ASN A O 1
ATOM 565 N N . THR A 1 76 ? 23.166 3.078 -4.104 1.00 14.26 301 THR A N 1
ATOM 566 C CA . THR A 1 76 ? 22.984 3.926 -2.943 1.00 13.69 301 THR A CA 1
ATOM 567 C C . THR A 1 76 ? 21.490 4.105 -2.653 1.00 15.09 301 THR A C 1
ATOM 568 O O . THR A 1 76 ? 21.048 4.063 -1.492 1.00 17.56 301 THR A O 1
ATOM 572 N N . SER A 1 77 ? 20.731 4.442 -3.676 1.00 14.75 302 SER A N 1
ATOM 573 C CA . SER A 1 77 ? 19.288 4.647 -3.508 1.00 16.14 302 SER A CA 1
ATOM 574 C C . SER A 1 77 ? 18.582 3.440 -2.949 1.00 13.64 302 SER A C 1
ATOM 575 O O . SER A 1 77 ? 17.709 3.537 -2.092 1.00 16.30 302 SER A O 1
ATOM 578 N N . MET A 1 78 ? 19.000 2.285 -3.410 1.00 11.82 303 MET A N 1
ATOM 579 C CA . MET A 1 78 ? 18.467 1.062 -2.955 1.00 11.54 303 MET A CA 1
ATOM 580 C C . MET A 1 78 ? 18.777 0.836 -1.483 1.00 12.57 303 MET A C 1
ATOM 581 O O . MET A 1 78 ? 17.854 0.383 -0.741 1.00 13.72 303 MET A O 1
ATOM 585 N N . LYS A 1 79 ? 20.006 1.079 -1.045 1.00 12.46 304 LYS A N 1
ATOM 586 C CA . LYS A 1 79 ? 20.395 0.958 0.334 1.00 13.34 304 LYS A CA 1
ATOM 587 C C . LYS A 1 79 ? 19.577 1.916 1.201 1.00 12.67 304 LYS A C 1
ATOM 588 O O . LYS A 1 79 ? 19.141 1.531 2.309 1.00 16.20 304 LYS A O 1
ATOM 594 N N . GLN A 1 80 ? 19.346 3.142 0.718 1.00 14.62 305 GLN A N 1
ATOM 595 C CA . GLN A 1 80 ? 18.507 4.080 1.424 1.00 13.82 305 GLN A CA 1
ATOM 596 C C . GLN A 1 80 ? 17.080 3.573 1.625 1.00 12.78 305 GLN A C 1
ATOM 597 O O . GLN A 1 80 ? 16.506 3.705 2.748 1.00 15.15 305 GLN A O 1
ATOM 603 N N . ILE A 1 81 ? 16.537 2.948 0.603 1.00 12.27 306 ILE A N 1
ATOM 604 C CA . ILE A 1 81 ? 15.244 2.365 0.660 1.00 11.83 306 ILE A CA 1
ATOM 605 C C . ILE A 1 81 ? 15.217 1.217 1.673 1.00 11.98 306 ILE A C 1
ATOM 606 O O . ILE A 1 81 ? 14.268 1.129 2.473 1.00 12.79 306 ILE A O 1
ATOM 611 N N . GLU A 1 82 ? 16.227 0.348 1.619 1.00 13.29 307 GLU A N 1
ATOM 612 C CA . GLU A 1 82 ? 16.275 -0.750 2.539 1.00 13.83 307 GLU A CA 1
ATOM 613 C C . GLU A 1 82 ? 16.276 -0.265 3.983 1.00 13.44 307 GLU A C 1
ATOM 614 O O . GLU A 1 82 ? 15.564 -0.846 4.827 1.00 14.27 307 GLU A O 1
ATOM 620 N N . ASP A 1 83 ? 16.980 0.829 4.246 1.00 13.23 308 ASP A N 1
ATOM 621 C CA . ASP A 1 83 ? 17.088 1.369 5.606 1.00 15.58 308 ASP A CA 1
ATOM 622 C C . ASP A 1 83 ? 15.758 1.959 6.069 1.00 14.95 308 ASP A C 1
ATOM 623 O O . ASP A 1 83 ? 15.377 1.786 7.235 1.00 16.37 308 ASP A O 1
ATOM 628 N N . LYS A 1 84 ? 15.018 2.545 5.143 1.00 12.77 309 LYS A N 1
ATOM 629 C CA . LYS A 1 84 ? 13.716 3.072 5.452 1.00 14.55 309 LYS A CA 1
ATOM 630 C C . LYS A 1 84 ? 12.765 1.934 5.741 1.00 14.67 309 LYS A C 1
ATOM 631 O O . LYS A 1 84 ? 12.013 2.010 6.706 1.00 14.13 309 LYS A O 1
ATOM 635 N N . ILE A 1 85 ? 12.810 0.866 4.961 1.00 13.56 310 ILE A N 1
ATOM 636 C CA . ILE A 1 85 ? 12.001 -0.325 5.206 1.00 13.34 310 ILE A CA 1
ATOM 637 C C . ILE A 1 85 ? 12.281 -0.892 6.615 1.00 13.41 310 ILE A C 1
ATOM 638 O O . ILE A 1 85 ? 11.359 -1.327 7.290 1.00 14.44 310 ILE A O 1
ATOM 643 N N . GLU A 1 86 ? 13.537 -0.993 7.002 1.00 11.86 311 GLU A N 1
ATOM 644 C CA . GLU A 1 86 ? 13.913 -1.499 8.345 1.00 11.50 311 GLU A CA 1
ATOM 645 C C . GLU A 1 86 ? 13.205 -0.676 9.410 1.00 12.94 311 GLU A C 1
ATOM 646 O O . GLU A 1 86 ? 12.661 -1.224 10.342 1.00 14.41 311 GLU A O 1
ATOM 652 N N . GLU A 1 87 ? 13.252 0.651 9.253 1.00 14.12 312 GLU A N 1
ATOM 653 C CA . GLU A 1 87 ? 12.604 1.578 10.227 1.00 15.63 312 GLU A CA 1
ATOM 654 C C . GLU A 1 87 ? 11.123 1.245 10.298 1.00 13.61 312 GLU A C 1
ATOM 655 O O . GLU A 1 87 ? 10.509 1.259 11.360 1.00 15.86 312 GLU A O 1
ATOM 661 N N . ILE A 1 88 ? 10.505 1.082 9.144 1.00 14.13 313 ILE A N 1
ATOM 662 C CA . ILE A 1 88 ? 9.067 0.747 9.020 1.00 13.10 313 ILE A CA 1
ATOM 663 C C . ILE A 1 88 ? 8.753 -0.556 9.705 1.00 14.92 313 ILE A C 1
ATOM 664 O O . ILE A 1 88 ? 7.756 -0.654 10.439 1.00 13.94 313 ILE A O 1
ATOM 669 N N . LEU A 1 89 ? 9.625 -1.538 9.563 1.00 12.87 314 LEU A N 1
ATOM 670 C CA . LEU A 1 89 ? 9.364 -2.819 10.212 1.00 12.35 314 LEU A CA 1
ATOM 671 C C . LEU A 1 89 ? 9.382 -2.675 11.742 1.00 12.38 314 LEU A C 1
ATOM 672 O O . LEU A 1 89 ? 8.561 -3.317 12.450 1.00 13.78 314 LEU A O 1
ATOM 677 N N . SER A 1 90 ? 10.258 -1.816 12.224 1.00 12.70 315 SER A N 1
ATOM 678 C CA . SER A 1 90 ? 10.315 -1.543 13.649 1.00 11.77 315 SER A CA 1
ATOM 679 C C . SER A 1 90 ? 9.010 -0.846 14.087 1.00 13.92 315 SER A C 1
ATOM 680 O O . SER A 1 90 ? 8.432 -1.176 15.135 1.00 16.05 315 SER A O 1
ATOM 683 N N . LYS A 1 91 ? 8.513 0.104 13.320 1.00 14.28 316 LYS A N 1
ATOM 684 C CA . LYS A 1 91 ? 7.261 0.800 13.704 1.00 15.64 316 LYS A CA 1
ATOM 685 C C . LYS A 1 91 ? 6.110 -0.196 13.765 1.00 16.45 316 LYS A C 1
ATOM 686 O O . LYS A 1 91 ? 5.304 -0.199 14.716 1.00 18.33 316 LYS A O 1
ATOM 689 N N . ILE A 1 92 ? 6.068 -1.103 12.802 1.00 15.64 317 ILE A N 1
ATOM 690 C CA . ILE A 1 92 ? 5.009 -2.100 12.792 1.00 12.40 317 ILE A CA 1
ATOM 691 C C . ILE A 1 92 ? 5.058 -3.042 13.991 1.00 14.64 317 ILE A C 1
ATOM 692 O O . ILE A 1 92 ? 4.046 -3.362 14.629 1.00 14.26 317 ILE A O 1
ATOM 697 N N . TYR A 1 93 ? 6.261 -3.471 14.317 1.00 12.71 318 TYR A N 1
ATOM 698 C CA . TYR A 1 93 ? 6.499 -4.260 15.511 1.00 11.93 318 TYR A CA 1
ATOM 699 C C . TYR A 1 93 ? 5.816 -3.662 16.727 1.00 13.78 318 TYR A C 1
ATOM 700 O O . TYR A 1 93 ? 5.085 -4.369 17.482 1.00 14.59 318 TYR A O 1
ATOM 709 N N . HIS A 1 94 ? 6.087 -2.379 16.992 1.00 11.75 319 HIS A N 1
ATOM 710 C CA . HIS A 1 94 ? 5.587 -1.739 18.171 1.00 14.16 319 HIS A CA 1
ATOM 711 C C . HIS A 1 94 ? 4.046 -1.527 18.060 1.00 15.22 319 HIS A C 1
ATOM 712 O O . HIS A 1 94 ? 3.320 -1.708 19.044 1.00 17.29 319 HIS A O 1
ATOM 719 N N . ILE A 1 95 ? 3.543 -1.144 16.890 1.00 15.05 320 ILE A N 1
ATOM 720 C CA . ILE A 1 95 ? 2.098 -0.976 16.715 1.00 13.60 320 ILE A CA 1
ATOM 721 C C . ILE A 1 95 ? 1.340 -2.281 17.005 1.00 13.18 320 ILE A C 1
ATOM 722 O O . ILE A 1 95 ? 0.289 -2.280 17.685 1.00 14.25 320 ILE A O 1
ATOM 727 N N . GLU A 1 96 ? 1.859 -3.388 16.497 1.00 12.66 321 GLU A N 1
ATOM 728 C CA . GLU A 1 96 ? 1.221 -4.683 16.742 1.00 13.36 321 GLU A CA 1
ATOM 729 C C . GLU A 1 96 ? 1.181 -5.005 18.225 1.00 14.10 321 GLU A C 1
ATOM 730 O O . GLU A 1 96 ? 0.171 -5.534 18.724 1.00 17.12 321 GLU A O 1
ATOM 736 N N . ASN A 1 97 ? 2.289 -4.763 18.905 1.00 13.92 322 ASN A N 1
ATOM 737 C CA . ASN A 1 97 ? 2.346 -5.023 20.350 1.00 15.32 322 ASN A CA 1
ATOM 738 C C . ASN A 1 97 ? 1.339 -4.130 21.091 1.00 14.11 322 ASN A C 1
ATOM 739 O O . ASN A 1 97 ? 0.673 -4.583 22.052 1.00 15.19 322 ASN A O 1
ATOM 744 N N . GLU A 1 98 ? 1.167 -2.875 20.678 1.00 15.34 323 GLU A N 1
ATOM 745 C CA . GLU A 1 98 ? 0.128 -1.997 21.303 1.00 17.25 323 GLU A CA 1
ATOM 746 C C . GLU A 1 98 ? -1.242 -2.528 21.095 1.00 18.75 323 GLU A C 1
ATOM 747 O O . GLU A 1 98 ? -2.067 -2.526 22.012 1.00 18.41 323 GLU A O 1
ATOM 753 N N . ILE A 1 99 ? -1.533 -2.995 19.896 1.00 17.00 324 ILE A N 1
ATOM 754 C CA . ILE A 1 99 ? -2.869 -3.513 19.596 1.00 17.22 324 ILE A CA 1
ATOM 755 C C . ILE A 1 99 ? -3.157 -4.767 20.431 1.00 17.84 324 ILE A C 1
ATOM 756 O O . ILE A 1 99 ? -4.250 -4.942 20.952 1.00 18.20 324 ILE A O 1
ATOM 761 N N . ALA A 1 100 ? -2.180 -5.656 20.556 1.00 17.84 325 ALA A N 1
ATOM 762 C CA . ALA A 1 100 ? -2.346 -6.821 21.410 1.00 21.44 325 ALA A CA 1
ATOM 763 C C . ALA A 1 100 ? -2.661 -6.418 22.846 1.00 21.62 325 ALA A C 1
ATOM 764 O O . ALA A 1 100 ? -3.490 -7.046 23.515 1.00 26.27 325 ALA A O 1
ATOM 766 N N . ARG A 1 101 ? -2.004 -5.384 23.332 1.00 17.09 326 ARG A N 1
ATOM 767 C CA . ARG A 1 101 ? -2.240 -4.900 24.707 1.00 19.72 326 ARG A CA 1
ATOM 768 C C . ARG A 1 101 ? -3.627 -4.305 24.842 1.00 19.75 326 ARG A C 1
ATOM 769 O O . ARG A 1 101 ? -4.296 -4.548 25.844 1.00 21.93 326 ARG A O 1
ATOM 777 N N . ILE A 1 102 ? -4.095 -3.597 23.829 1.00 20.19 327 ILE A N 1
ATOM 778 C CA . ILE A 1 102 ? -5.451 -3.004 23.855 1.00 18.38 327 ILE A CA 1
ATOM 779 C C . ILE A 1 102 ? -6.512 -4.092 23.926 1.00 24.28 327 ILE A C 1
ATOM 780 O O . ILE A 1 102 ? -7.489 -3.988 24.681 1.00 25.60 327 ILE A O 1
ATOM 785 N N . LYS A 1 103 ? -6.300 -5.131 23.134 1.00 24.83 328 LYS A N 1
ATOM 786 C CA . LYS A 1 103 ? -7.201 -6.261 23.066 1.00 28.14 328 LYS A CA 1
ATOM 787 C C . LYS A 1 103 ? -7.291 -6.947 24.462 1.00 27.71 328 LYS A C 1
ATOM 788 O O . LYS A 1 103 ? -8.329 -7.526 24.798 1.00 32.21 328 LYS A O 1
ATOM 794 N N . LYS A 1 104 ? -6.229 -6.853 25.289 1.00 31.55 329 LYS A N 1
ATOM 795 C CA . LYS A 1 104 ? -6.255 -7.386 26.666 1.00 38.51 329 LYS A CA 1
ATOM 796 C C . LYS A 1 104 ? -7.235 -6.619 27.510 1.00 43.21 329 LYS A C 1
ATOM 797 O O . LYS A 1 104 ? -7.909 -7.225 28.361 1.00 47.97 329 LYS A O 1
ATOM 803 N N . LEU A 1 105 ? -7.202 -5.289 27.351 1.00 45.58 330 LEU A N 1
ATOM 804 C CA . LEU A 1 105 ? -7.921 -4.344 28.206 1.00 43.20 330 LEU A CA 1
ATOM 805 C C . LEU A 1 105 ? -9.365 -4.145 27.786 1.00 43.39 330 LEU A C 1
ATOM 806 O O . LEU A 1 105 ? -10.072 -3.349 28.412 1.00 61.21 330 LEU A O 1
ATOM 811 N N . ILE A 1 106 ? -9.820 -4.826 26.736 1.00 40.10 331 ILE A N 1
ATOM 812 C CA . ILE A 1 106 ? -11.244 -4.778 26.364 1.00 60.53 331 ILE A CA 1
ATOM 813 C C . ILE A 1 106 ? -11.895 -6.187 26.410 1.00 73.68 331 ILE A C 1
ATOM 814 O O . ILE A 1 106 ? -12.973 -6.373 26.997 1.00 86.88 331 ILE A O 1
ATOM 820 N N . GLN B 1 3 ? 66.507 -1.836 -63.749 1.00 53.88 228 GLN B N 1
ATOM 821 C CA . GLN B 1 3 ? 66.086 -1.527 -62.355 1.00 45.16 228 GLN B CA 1
ATOM 822 C C . GLN B 1 3 ? 64.570 -1.264 -62.202 1.00 50.01 228 GLN B C 1
ATOM 823 O O . GLN B 1 3 ? 64.100 -1.219 -61.075 1.00 48.60 228 GLN B O 1
ATOM 825 N N . ILE B 1 4 ? 63.814 -1.070 -63.289 1.00 43.62 229 ILE B N 1
ATOM 826 C CA . ILE B 1 4 ? 62.343 -0.948 -63.165 1.00 33.83 229 ILE B CA 1
ATOM 827 C C . ILE B 1 4 ? 61.786 -2.188 -62.443 1.00 42.94 229 ILE B C 1
ATOM 828 O O . ILE B 1 4 ? 60.906 -2.080 -61.588 1.00 41.42 229 ILE B O 1
ATOM 830 N N . GLU B 1 5 ? 62.331 -3.366 -62.757 1.00 38.85 230 GLU B N 1
ATOM 831 C CA . GLU B 1 5 ? 61.815 -4.635 -62.179 1.00 26.96 230 GLU B CA 1
ATOM 832 C C . GLU B 1 5 ? 62.120 -4.672 -60.674 1.00 33.64 230 GLU B C 1
ATOM 833 O O . GLU B 1 5 ? 61.329 -5.230 -59.855 1.00 41.57 230 GLU B O 1
ATOM 839 N N . ASP B 1 6 ? 63.232 -4.033 -60.301 1.00 34.01 231 ASP B N 1
ATOM 840 C CA . ASP B 1 6 ? 63.593 -3.903 -58.881 1.00 31.90 231 ASP B CA 1
ATOM 841 C C . ASP B 1 6 ? 62.589 -2.982 -58.173 1.00 33.44 231 ASP B C 1
ATOM 842 O O . ASP B 1 6 ? 62.164 -3.238 -57.022 1.00 29.81 231 ASP B O 1
ATOM 847 N N . LYS B 1 7 ? 62.220 -1.891 -58.835 1.00 28.93 232 LYS B N 1
ATOM 848 C CA . LYS B 1 7 ? 61.253 -0.948 -58.257 1.00 30.64 232 LYS B CA 1
ATOM 849 C C . LYS B 1 7 ? 59.900 -1.632 -58.122 1.00 27.14 232 LYS B C 1
ATOM 850 O O . LYS B 1 7 ? 59.214 -1.464 -57.093 1.00 28.04 232 LYS B O 1
ATOM 856 N N . ILE B 1 8 ? 59.525 -2.441 -59.117 1.00 30.29 233 ILE B N 1
ATOM 857 C CA . ILE B 1 8 ? 58.264 -3.196 -59.038 1.00 23.51 233 ILE B CA 1
ATOM 858 C C . ILE B 1 8 ? 58.300 -4.168 -57.837 1.00 25.56 233 ILE B C 1
ATOM 859 O O . ILE B 1 8 ? 57.306 -4.319 -57.107 1.00 25.26 233 ILE B O 1
ATOM 864 N N . GLU B 1 9 ? 59.439 -4.822 -57.648 1.00 23.13 234 GLU B N 1
ATOM 865 C CA . GLU B 1 9 ? 59.642 -5.812 -56.580 1.00 30.73 234 GLU B CA 1
ATOM 866 C C . GLU B 1 9 ? 59.394 -5.106 -55.239 1.00 29.71 234 GLU B C 1
ATOM 867 O O . GLU B 1 9 ? 58.677 -5.609 -54.341 1.00 29.20 234 GLU B O 1
ATOM 869 N N . GLU B 1 10 ? 59.951 -3.917 -55.112 1.00 25.51 235 GLU B N 1
ATOM 870 C CA . GLU B 1 10 ? 59.856 -3.141 -53.878 1.00 30.02 235 GLU B CA 1
ATOM 871 C C . GLU B 1 10 ? 58.410 -2.674 -53.580 1.00 30.55 235 GLU B C 1
ATOM 872 O O . GLU B 1 10 ? 57.933 -2.686 -52.427 1.00 24.28 235 GLU B O 1
ATOM 878 N N . ILE B 1 11 ? 57.743 -2.245 -54.636 1.00 20.55 236 ILE B N 1
ATOM 879 C CA . ILE B 1 11 ? 56.340 -1.915 -54.605 1.00 17.77 236 ILE B CA 1
ATOM 880 C C . ILE B 1 11 ? 55.523 -3.111 -54.115 1.00 18.76 236 ILE B C 1
ATOM 881 O O . ILE B 1 11 ? 54.726 -2.975 -53.186 1.00 21.95 236 ILE B O 1
ATOM 886 N N . LEU B 1 12 ? 55.716 -4.286 -54.714 1.00 19.54 237 LEU B N 1
ATOM 887 C CA . LEU B 1 12 ? 54.890 -5.458 -54.411 1.00 22.95 237 LEU B CA 1
ATOM 888 C C . LEU B 1 12 ? 55.066 -5.885 -52.954 1.00 24.85 237 LEU B C 1
ATOM 889 O O . LEU B 1 12 ? 54.097 -6.277 -52.288 1.00 22.08 237 LEU B O 1
ATOM 894 N N . SER B 1 13 ? 56.293 -5.713 -52.451 1.00 23.07 238 SER B N 1
ATOM 895 C CA . SER B 1 13 ? 56.641 -5.934 -51.047 1.00 22.95 238 SER B CA 1
ATOM 896 C C . SER B 1 13 ? 55.874 -4.996 -50.071 1.00 26.14 238 SER B C 1
ATOM 897 O O . SER B 1 13 ? 55.305 -5.434 -49.059 1.00 24.53 238 SER B O 1
ATOM 900 N N . LYS B 1 14 ? 55.836 -3.708 -50.417 1.00 24.89 239 LYS B N 1
ATOM 901 C CA . LYS B 1 14 ? 55.122 -2.715 -49.635 1.00 22.74 239 LYS B CA 1
ATOM 902 C C . LYS B 1 14 ? 53.633 -3.039 -49.649 1.00 18.14 239 LYS B C 1
ATOM 903 O O . LYS B 1 14 ? 52.956 -2.882 -48.626 1.00 21.57 239 LYS B O 1
ATOM 909 N N . ILE B 1 15 ? 53.130 -3.556 -50.773 1.00 16.28 240 ILE B N 1
ATOM 910 C CA . ILE B 1 15 ? 51.702 -3.867 -50.923 1.00 18.26 240 ILE B CA 1
ATOM 911 C C . ILE B 1 15 ? 51.398 -5.086 -50.023 1.00 19.38 240 ILE B C 1
ATOM 912 O O . ILE B 1 15 ? 50.352 -5.136 -49.350 1.00 19.15 240 ILE B O 1
ATOM 917 N N . TYR B 1 16 ? 52.301 -6.065 -50.023 1.00 22.18 241 TYR B N 1
ATOM 918 C CA . TYR B 1 16 ? 52.188 -7.239 -49.171 1.00 22.66 241 TYR B CA 1
ATOM 919 C C . TYR B 1 16 ? 52.024 -6.821 -47.714 1.00 24.39 241 TYR B C 1
ATOM 920 O O . TYR B 1 16 ? 51.125 -7.279 -47.015 1.00 22.72 241 TYR B O 1
ATOM 929 N N . HIS B 1 17 ? 52.885 -5.907 -47.274 1.00 22.19 242 HIS B N 1
ATOM 930 C CA . HIS B 1 17 ? 52.811 -5.451 -45.916 1.00 25.49 242 HIS B CA 1
ATOM 931 C C . HIS B 1 17 ? 51.509 -4.724 -45.628 1.00 19.65 242 HIS B C 1
ATOM 932 O O . HIS B 1 17 ? 50.892 -4.915 -44.568 1.00 24.81 242 HIS B O 1
ATOM 939 N N . ILE B 1 18 ? 51.071 -3.896 -46.553 1.00 22.13 243 ILE B N 1
ATOM 940 C CA . ILE B 1 18 ? 49.788 -3.177 -46.384 1.00 19.39 243 ILE B CA 1
ATOM 941 C C . ILE B 1 18 ? 48.630 -4.159 -46.251 1.00 22.39 243 ILE B C 1
ATOM 942 O O . ILE B 1 18 ? 47.727 -3.979 -45.417 1.00 21.95 243 ILE B O 1
ATOM 947 N N . GLU B 1 19 ? 48.615 -5.185 -47.092 1.00 20.86 244 GLU B N 1
ATOM 948 C CA . GLU B 1 19 ? 47.538 -6.183 -46.988 1.00 21.60 244 GLU B CA 1
ATOM 949 C C . GLU B 1 19 ? 47.517 -6.874 -45.634 1.00 21.61 244 GLU B C 1
ATOM 950 O O . GLU B 1 19 ? 46.445 -7.131 -45.063 1.00 21.34 244 GLU B O 1
ATOM 956 N N . ASN B 1 20 ? 48.696 -7.077 -45.080 1.00 21.20 245 ASN B N 1
ATOM 957 C CA . ASN B 1 20 ? 48.850 -7.603 -43.700 1.00 22.65 245 ASN B CA 1
ATOM 958 C C . ASN B 1 20 ? 48.324 -6.645 -42.643 1.00 26.54 245 ASN B C 1
ATOM 959 O O . ASN B 1 20 ? 47.690 -7.073 -41.681 1.00 24.46 245 ASN B O 1
ATOM 964 N N . GLU B 1 21 ? 48.616 -5.371 -42.772 1.00 23.22 246 GLU B N 1
ATOM 965 C CA . GLU B 1 21 ? 48.145 -4.415 -41.795 1.00 24.88 246 GLU B CA 1
ATOM 966 C C . GLU B 1 21 ? 46.611 -4.283 -41.876 1.00 21.45 246 GLU B C 1
ATOM 967 O O . GLU B 1 21 ? 45.952 -4.133 -40.878 1.00 21.54 246 GLU B O 1
ATOM 973 N N . ILE B 1 22 ? 46.042 -4.394 -43.059 1.00 17.38 247 ILE B N 1
ATOM 974 C CA . ILE B 1 22 ? 44.590 -4.352 -43.217 1.00 20.28 247 ILE B CA 1
ATOM 975 C C . ILE B 1 22 ? 43.918 -5.540 -42.529 1.00 16.99 247 ILE B C 1
ATOM 976 O O . ILE B 1 22 ? 42.923 -5.361 -41.855 1.00 17.80 247 ILE B O 1
ATOM 981 N N . ALA B 1 23 ? 44.443 -6.740 -42.723 1.00 19.47 248 ALA B N 1
ATOM 982 C CA . ALA B 1 23 ? 43.970 -7.932 -42.050 1.00 20.90 248 ALA B CA 1
ATOM 983 C C . ALA B 1 23 ? 44.095 -7.763 -40.514 1.00 23.83 248 ALA B C 1
ATOM 984 O O . ALA B 1 23 ? 43.124 -8.092 -39.778 1.00 23.69 248 ALA B O 1
ATOM 986 N N . ARG B 1 24 ? 45.236 -7.201 -40.044 1.00 23.93 249 ARG B N 1
ATOM 987 C CA . ARG B 1 24 ? 45.457 -6.912 -38.627 1.00 22.66 249 ARG B CA 1
ATOM 988 C C . ARG B 1 24 ? 44.400 -5.936 -38.102 1.00 16.65 249 ARG B C 1
ATOM 989 O O . ARG B 1 24 ? 43.835 -6.074 -37.008 1.00 21.42 249 ARG B O 1
ATOM 991 N N . ILE B 1 25 ? 44.106 -4.924 -38.877 1.00 16.70 250 ILE B N 1
ATOM 992 C CA . ILE B 1 25 ? 43.119 -3.913 -38.481 1.00 17.63 250 ILE B CA 1
ATOM 993 C C . ILE B 1 25 ? 41.734 -4.533 -38.339 1.00 16.18 250 ILE B C 1
ATOM 994 O O . ILE B 1 25 ? 41.018 -4.264 -37.366 1.00 16.35 250 ILE B O 1
ATOM 999 N N . LYS B 1 26 ? 41.343 -5.378 -39.280 1.00 18.95 251 LYS B N 1
ATOM 1000 C CA . LYS B 1 26 ? 40.074 -6.050 -39.165 1.00 16.48 251 LYS B CA 1
ATOM 1001 C C . LYS B 1 26 ? 39.981 -6.887 -37.899 1.00 17.85 251 LYS B C 1
ATOM 1002 O O . LYS B 1 26 ? 38.913 -6.893 -37.227 1.00 18.35 251 LYS B O 1
ATOM 1008 N N . LYS B 1 27 ? 41.045 -7.591 -37.578 1.00 17.57 252 LYS B N 1
ATOM 1009 C CA . LYS B 1 27 ? 41.115 -8.402 -36.363 1.00 16.99 252 LYS B CA 1
ATOM 1010 C C . LYS B 1 27 ? 40.949 -7.516 -35.099 1.00 16.86 252 LYS B C 1
ATOM 1011 O O . LYS B 1 27 ? 40.216 -7.856 -34.167 1.00 18.86 252 LYS B O 1
ATOM 1017 N N . LEU B 1 28 ? 41.567 -6.337 -35.147 1.00 18.66 253 LEU B N 1
ATOM 1018 C CA . LEU B 1 28 ? 41.515 -5.412 -34.012 1.00 15.01 253 LEU B CA 1
ATOM 1019 C C . LEU B 1 28 ? 40.039 -4.985 -33.809 1.00 15.64 253 LEU B C 1
ATOM 1020 O O . LEU B 1 28 ? 39.567 -4.847 -32.690 1.00 15.64 253 LEU B O 1
ATOM 1025 N N . ILE B 1 29 ? 39.351 -4.682 -34.893 1.00 13.04 254 ILE B N 1
ATOM 1026 C CA . ILE B 1 29 ? 37.968 -4.199 -34.839 1.00 12.90 254 ILE B CA 1
ATOM 1027 C C . ILE B 1 29 ? 37.041 -5.271 -34.242 1.00 13.05 254 ILE B C 1
ATOM 1028 O O . ILE B 1 29 ? 36.280 -4.985 -33.310 1.00 13.12 254 ILE B O 1
ATOM 1033 N N . TYR B 1 30 ? 37.191 -6.507 -34.718 1.00 13.06 255 TYR B N 1
ATOM 1034 C CA . TYR B 1 30 ? 36.379 -7.589 -34.215 1.00 13.12 255 TYR B CA 1
ATOM 1035 C C . TYR B 1 30 ? 36.722 -7.950 -32.754 1.00 14.09 255 TYR B C 1
ATOM 1036 O O . TYR B 1 30 ? 35.804 -8.281 -31.989 1.00 12.30 255 TYR B O 1
ATOM 1045 N N . SER B 1 31 ? 37.987 -7.850 -32.374 1.00 11.85 256 SER B N 1
ATOM 1046 C CA . SER B 1 31 ? 38.401 -7.972 -30.981 1.00 11.87 256 SER B CA 1
ATOM 1047 C C . SER B 1 31 ? 37.780 -6.891 -30.071 1.00 11.40 256 SER B C 1
ATOM 1048 O O . SER B 1 31 ? 37.299 -7.185 -28.966 1.00 12.33 256 SER B O 1
ATOM 1051 N N . LEU B 1 32 ? 37.832 -5.663 -30.497 1.00 12.24 257 LEU B N 1
ATOM 1052 C CA . LEU B 1 32 ? 37.182 -4.601 -29.746 1.00 10.89 257 LEU B CA 1
ATOM 1053 C C . LEU B 1 32 ? 35.676 -4.919 -29.590 1.00 11.09 257 LEU B C 1
ATOM 1054 O O . LEU B 1 32 ? 35.109 -4.809 -28.506 1.00 10.56 257 LEU B O 1
ATOM 1059 N N . SER B 1 33 ? 35.018 -5.263 -30.679 1.00 8.81 258 SER B N 1
ATOM 1060 C CA . SER B 1 33 ? 33.596 -5.556 -30.645 1.00 9.79 258 SER B CA 1
ATOM 1061 C C . SER B 1 33 ? 33.313 -6.675 -29.612 1.00 10.63 258 SER B C 1
ATOM 1062 O O . SER B 1 33 ? 32.361 -6.548 -28.837 1.00 9.79 258 SER B O 1
ATOM 1065 N N . GLN B 1 34 ? 34.106 -7.730 -29.618 1.00 10.14 259 GLN B N 1
ATOM 1066 C CA . GLN B 1 34 ? 33.896 -8.824 -28.669 1.00 11.06 259 GLN B CA 1
ATOM 1067 C C . GLN B 1 34 ? 34.031 -8.302 -27.235 1.00 8.92 259 GLN B C 1
ATOM 1068 O O . GLN B 1 34 ? 33.285 -8.706 -26.367 1.00 10.13 259 GLN B O 1
ATOM 1074 N N . SER B 1 35 ? 35.025 -7.455 -26.990 1.00 9.79 260 SER B N 1
ATOM 1075 C CA A SER B 1 35 ? 35.243 -6.943 -25.656 0.50 9.68 260 SER B CA 1
ATOM 1076 C CA B SER B 1 35 ? 35.271 -6.873 -25.701 0.50 10.55 260 SER B CA 1
ATOM 1077 C C . SER B 1 35 ? 34.085 -6.077 -25.236 1.00 9.28 260 SER B C 1
ATOM 1078 O O . SER B 1 35 ? 33.662 -6.155 -24.080 1.00 10.51 260 SER B O 1
ATOM 1083 N N . VAL B 1 36 ? 33.492 -5.328 -26.158 1.00 8.95 261 VAL B N 1
ATOM 1084 C CA . VAL B 1 36 ? 32.333 -4.511 -25.830 1.00 8.74 261 VAL B CA 1
ATOM 1085 C C . VAL B 1 36 ? 31.149 -5.461 -25.497 1.00 9.41 261 VAL B C 1
ATOM 1086 O O . VAL B 1 36 ? 30.408 -5.235 -24.525 1.00 9.46 261 VAL B O 1
ATOM 1090 N N . ALA B 1 37 ? 30.958 -6.491 -26.313 1.00 9.28 262 ALA B N 1
ATOM 1091 C CA . ALA B 1 37 ? 29.902 -7.475 -26.025 1.00 9.90 262 ALA B CA 1
ATOM 1092 C C . ALA B 1 37 ? 30.091 -8.069 -24.614 1.00 9.10 262 ALA B C 1
ATOM 1093 O O . ALA B 1 37 ? 29.123 -8.181 -23.825 1.00 9.92 262 ALA B O 1
ATOM 1095 N N . ASP B 1 38 ? 31.297 -8.428 -24.253 1.00 9.98 263 ASP B N 1
ATOM 1096 C CA . ASP B 1 38 ? 31.591 -8.994 -22.931 1.00 11.60 263 ASP B CA 1
ATOM 1097 C C . ASP B 1 38 ? 31.290 -7.965 -21.825 1.00 10.12 263 ASP B C 1
ATOM 1098 O O . ASP B 1 38 ? 30.712 -8.346 -20.759 1.00 12.71 263 ASP B O 1
ATOM 1103 N N . ARG B 1 39 ? 31.632 -6.707 -22.055 1.00 9.49 264 ARG B N 1
ATOM 1104 C CA . ARG B 1 39 ? 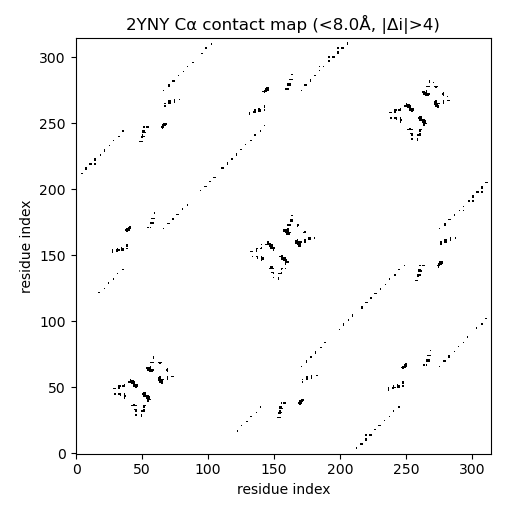31.401 -5.665 -21.043 1.00 10.05 264 ARG B CA 1
ATOM 1105 C C . ARG B 1 39 ? 29.911 -5.349 -20.857 1.00 9.13 264 ARG B C 1
ATOM 1106 O O . ARG B 1 39 ? 29.497 -4.990 -19.755 1.00 9.97 264 ARG B O 1
ATOM 1114 N N . LEU B 1 40 ? 29.143 -5.464 -21.942 1.00 9.09 265 LEU B N 1
ATOM 1115 C CA . LEU B 1 40 ? 27.689 -5.260 -21.850 1.00 7.72 265 LEU B CA 1
ATOM 1116 C C . LEU B 1 40 ? 27.008 -6.438 -21.151 1.00 9.27 265 LEU B C 1
ATOM 1117 O O . LEU B 1 40 ? 26.017 -6.245 -20.414 1.00 8.87 265 LEU B O 1
ATOM 1122 N N . GLY B 1 41 ? 27.521 -7.634 -21.350 1.00 8.93 266 GLY B N 1
ATOM 1123 C CA . GLY B 1 41 ? 26.831 -8.817 -20.829 1.00 10.28 266 GLY B CA 1
ATOM 1124 C C . GLY B 1 41 ? 25.443 -8.946 -21.481 1.00 10.18 266 GLY B C 1
ATOM 1125 O O . GLY B 1 41 ? 25.208 -8.534 -22.617 1.00 10.52 266 GLY B O 1
ATOM 1126 N N . GLY B 1 42 ? 24.531 -9.627 -20.776 1.00 10.67 267 GLY B N 1
ATOM 1127 C CA . GLY B 1 42 ? 23.201 -9.772 -21.224 1.00 10.78 267 GLY B CA 1
ATOM 1128 C C . GLY B 1 42 ? 23.102 -10.540 -22.517 1.00 12.46 267 GLY B C 1
ATOM 1129 O O . GLY B 1 42 ? 22.144 -10.364 -23.231 1.00 11.52 267 GLY B O 1
ATOM 1130 N N . GLY B 1 43 ? 24.097 -11.408 -22.811 1.00 10.53 268 GLY B N 1
ATOM 1131 C CA . GLY B 1 43 ? 23.984 -12.107 -24.105 1.00 8.98 268 GLY B CA 1
ATOM 1132 C C . GLY B 1 43 ? 24.386 -11.322 -25.338 1.00 10.10 268 GLY B C 1
ATOM 1133 O O . GLY B 1 43 ? 24.234 -11.854 -26.432 1.00 13.12 268 GLY B O 1
ATOM 1134 N N . ALA B 1 44 ? 24.899 -10.129 -25.186 1.00 9.12 269 ALA B N 1
ATOM 1135 C CA . ALA B 1 44 ? 25.390 -9.380 -26.324 1.00 10.43 269 ALA B CA 1
ATOM 1136 C C . ALA B 1 44 ? 26.489 -10.216 -27.004 1.00 10.00 269 ALA B C 1
ATOM 1137 O O . ALA B 1 44 ? 27.175 -11.017 -26.374 1.00 11.86 269 ALA B O 1
ATOM 1139 N N . SER B 1 45 ? 26.560 -10.072 -28.322 1.00 10.82 270 SER B N 1
ATOM 1140 C CA . SER B 1 45 ? 27.532 -10.850 -29.101 1.00 11.44 270 SER B CA 1
ATOM 1141 C C . SER B 1 45 ? 28.032 -10.006 -30.276 1.00 9.70 270 SER B C 1
ATOM 1142 O O . SER B 1 45 ? 27.473 -8.966 -30.564 1.00 13.70 270 SER B O 1
ATOM 1145 N N . VAL B 1 46 ? 29.083 -10.491 -30.926 1.00 12.78 271 VAL B N 1
ATOM 1146 C CA . VAL B 1 46 ? 29.624 -9.862 -32.110 1.00 11.97 271 VAL B CA 1
ATOM 1147 C C . VAL B 1 46 ? 28.904 -10.367 -33.332 1.00 12.96 271 VAL B C 1
ATOM 1148 O O . VAL B 1 46 ? 28.779 -11.551 -33.575 1.00 16.69 271 VAL B O 1
ATOM 1152 N N . ASN B 1 47 ? 28.412 -9.421 -34.112 1.00 12.58 272 ASN B N 1
ATOM 1153 C CA . ASN B 1 47 ? 27.812 -9.693 -35.388 1.00 15.47 272 ASN B CA 1
ATOM 1154 C C . ASN B 1 47 ? 28.926 -9.939 -36.427 1.00 18.37 272 ASN B C 1
ATOM 1155 O O . ASN B 1 47 ? 30.049 -9.408 -36.289 1.00 18.25 272 ASN B O 1
ATOM 1160 N N . SER B 1 48 ? 28.605 -10.843 -37.376 1.00 17.82 273 SER B N 1
ATOM 1161 C CA . SER B 1 48 ? 29.388 -11.063 -38.608 1.00 20.03 273 SER B CA 1
ATOM 1162 C C . SER B 1 48 ? 29.902 -9.743 -39.214 1.00 16.82 273 SER B C 1
ATOM 1163 O O . SER B 1 48 ? 31.016 -9.712 -39.765 1.00 24.39 273 SER B O 1
ATOM 1166 N N . ASP B 1 49 ? 29.064 -8.680 -39.162 1.00 17.39 274 ASP B N 1
ATOM 1167 C CA . ASP B 1 49 ? 29.382 -7.388 -39.781 1.00 19.38 274 ASP B CA 1
ATOM 1168 C C . ASP B 1 49 ? 30.219 -6.477 -38.895 1.00 21.38 274 ASP B C 1
ATOM 1169 O O . ASP B 1 49 ? 30.491 -5.349 -39.285 1.00 22.72 274 ASP B O 1
ATOM 1174 N N . GLY B 1 50 ? 30.602 -6.960 -37.716 1.00 19.09 275 GLY B N 1
ATOM 1175 C CA . GLY B 1 50 ? 31.482 -6.236 -36.811 1.00 20.41 275 GLY B CA 1
ATOM 1176 C C . GLY B 1 50 ? 30.757 -5.515 -35.700 1.00 16.58 275 GLY B C 1
ATOM 1177 O O . GLY B 1 50 ? 31.390 -5.107 -34.718 1.00 15.64 275 GLY B O 1
ATOM 1178 N N . THR B 1 51 ? 29.470 -5.274 -35.855 1.00 14.66 276 THR B N 1
ATOM 1179 C CA . THR B 1 51 ? 28.693 -4.529 -34.882 1.00 13.37 276 THR B CA 1
ATOM 1180 C C . THR B 1 51 ? 28.412 -5.445 -33.638 1.00 11.29 276 THR B C 1
ATOM 1181 O O . THR B 1 51 ? 28.634 -6.644 -33.694 1.00 12.58 276 THR B O 1
ATOM 1185 N N . VAL B 1 52 ? 27.941 -4.811 -32.533 1.00 11.95 277 VAL B N 1
ATOM 1186 C CA . VAL B 1 52 ? 27.580 -5.534 -31.300 1.00 10.72 277 VAL B CA 1
ATOM 1187 C C . VAL B 1 52 ? 26.049 -5.779 -31.364 1.00 10.87 277 VAL B C 1
ATOM 1188 O O . VAL B 1 52 ? 25.294 -4.848 -31.396 1.00 13.35 277 VAL B O 1
ATOM 1192 N N . ASN B 1 53 ? 25.648 -7.041 -31.404 1.00 10.99 278 ASN B N 1
ATOM 1193 C CA . ASN B 1 53 ? 24.269 -7.455 -31.270 1.00 12.47 278 ASN B CA 1
ATOM 1194 C C . ASN B 1 53 ? 23.793 -7.090 -29.847 1.00 9.25 278 ASN B C 1
ATOM 1195 O O . ASN B 1 53 ? 24.532 -7.240 -28.850 1.00 11.18 278 ASN B O 1
ATOM 1200 N N . ALA B 1 54 ? 22.531 -6.752 -29.675 1.00 11.78 279 ALA B N 1
ATOM 1201 C CA . ALA B 1 54 ? 22.055 -6.111 -28.447 1.00 12.20 279 ALA B CA 1
ATOM 1202 C C . ALA B 1 54 ? 22.016 -7.106 -27.310 1.00 11.81 279 ALA B C 1
ATOM 1203 O O . ALA B 1 54 ? 21.664 -8.277 -27.507 1.00 10.88 279 ALA B O 1
ATOM 1205 N N . PRO B 1 55 ? 22.255 -6.624 -26.066 1.00 10.75 280 PRO B N 1
ATOM 1206 C CA . PRO B 1 55 ? 22.030 -7.372 -24.845 1.00 10.08 280 PRO B CA 1
ATOM 1207 C C . PRO B 1 55 ? 20.530 -7.486 -24.602 1.00 10.82 280 PRO B C 1
ATOM 1208 O O . PRO B 1 55 ? 19.707 -6.779 -25.245 1.00 12.07 280 PRO B O 1
ATOM 1212 N N . LEU B 1 56 ? 20.199 -8.375 -23.668 1.00 10.44 281 LEU B N 1
ATOM 1213 C CA . LEU B 1 56 ? 18.860 -8.508 -23.102 1.00 10.49 281 LEU B CA 1
ATOM 1214 C C . LEU B 1 56 ? 18.996 -8.359 -21.587 1.00 10.71 281 LEU B C 1
ATOM 1215 O O . LEU B 1 56 ? 19.656 -9.166 -20.948 1.00 13.26 281 LEU B O 1
ATOM 1220 N N . TYR B 1 57 ? 18.332 -7.344 -21.057 1.00 9.71 282 TYR B N 1
ATOM 1221 C CA . TYR B 1 57 ? 18.338 -7.040 -19.661 1.00 9.31 282 TYR B CA 1
ATOM 1222 C C . TYR B 1 57 ? 16.893 -7.078 -19.127 1.00 10.84 282 TYR B C 1
ATOM 1223 O O . TYR B 1 57 ? 16.017 -6.483 -19.707 1.00 14.66 282 TYR B O 1
ATOM 1232 N N . GLU B 1 58 ? 16.694 -7.752 -17.993 1.00 12.64 283 GLU B N 1
ATOM 1233 C CA . GLU B 1 58 ? 15.386 -7.846 -17.367 1.00 14.59 283 GLU B CA 1
ATOM 1234 C C . GLU B 1 58 ? 15.327 -6.922 -16.166 1.00 14.68 283 GLU B C 1
ATOM 1235 O O . GLU B 1 58 ? 16.231 -6.910 -15.309 1.00 16.29 283 GLU B O 1
ATOM 1238 N N . VAL B 1 59 ? 14.303 -6.084 -16.119 1.00 11.45 284 VAL B N 1
ATOM 1239 C CA . VAL B 1 59 ? 14.044 -5.228 -14.926 1.00 11.87 284 VAL B CA 1
ATOM 1240 C C . VAL B 1 59 ? 12.553 -5.376 -14.660 1.00 14.81 284 VAL B C 1
ATOM 1241 O O . VAL B 1 59 ? 11.715 -5.067 -15.539 1.00 15.13 284 VAL B O 1
ATOM 1245 N N . GLY B 1 60 ? 12.218 -5.872 -13.490 1.00 14.54 285 GLY B N 1
ATOM 1246 C CA . GLY B 1 60 ? 10.807 -5.942 -13.181 1.00 24.14 285 GLY B CA 1
ATOM 1247 C C . GLY B 1 60 ? 10.200 -6.887 -14.148 1.00 21.31 285 GLY B C 1
ATOM 1248 O O . GLY B 1 60 ? 10.716 -7.981 -14.379 1.00 25.77 285 GLY B O 1
ATOM 1249 N N . THR B 1 61 ? 9.034 -6.494 -14.667 1.00 23.35 286 THR B N 1
ATOM 1250 C CA . THR B 1 61 ? 8.376 -7.350 -15.625 1.00 28.65 286 THR B CA 1
ATOM 1251 C C . THR B 1 61 ? 8.884 -7.180 -17.110 1.00 27.38 286 THR B C 1
ATOM 1252 O O . THR B 1 61 ? 8.429 -7.873 -18.059 1.00 28.49 286 THR B O 1
ATOM 1256 N N . GLY B 1 62 ? 9.889 -6.328 -17.280 1.00 17.20 287 GLY B N 1
ATOM 1257 C CA . GLY B 1 62 ? 10.250 -5.792 -18.569 1.00 15.78 287 GLY B CA 1
ATOM 1258 C C . GLY B 1 62 ? 11.470 -6.399 -19.181 1.00 16.59 287 GLY B C 1
ATOM 1259 O O . GLY B 1 62 ? 12.203 -7.168 -18.577 1.00 18.88 287 GLY B O 1
ATOM 1260 N N . ILE B 1 63 ? 11.646 -6.039 -20.425 1.00 12.31 288 ILE B N 1
ATOM 1261 C CA . ILE B 1 63 ? 12.696 -6.583 -21.261 1.00 13.72 288 ILE B CA 1
ATOM 1262 C C . ILE B 1 63 ? 13.290 -5.410 -22.029 1.00 11.01 288 ILE B C 1
ATOM 1263 O O . ILE B 1 63 ? 12.612 -4.643 -22.663 1.00 10.41 288 ILE B O 1
ATOM 1268 N N . TYR B 1 64 ? 14.588 -5.239 -21.898 1.00 10.01 289 TYR B N 1
ATOM 1269 C CA . TYR B 1 64 ? 15.292 -4.076 -22.426 1.00 8.81 289 TYR B CA 1
ATOM 1270 C C . TYR B 1 64 ? 16.535 -4.511 -23.208 1.00 9.30 289 TYR B C 1
ATOM 1271 O O . TYR B 1 64 ? 17.127 -5.523 -22.893 1.00 11.92 289 TYR B O 1
ATOM 1280 N N . ASN B 1 65 ? 16.845 -3.737 -24.233 1.00 9.86 290 ASN B N 1
ATOM 1281 C CA . ASN B 1 65 ? 17.923 -4.103 -25.168 1.00 9.40 290 ASN B CA 1
ATOM 1282 C C . ASN B 1 65 ? 19.055 -3.096 -25.180 1.00 8.22 290 ASN B C 1
ATOM 1283 O O . ASN B 1 65 ? 19.942 -3.125 -26.040 1.00 8.95 290 ASN B O 1
ATOM 1288 N N . ASN B 1 66 ? 19.093 -2.228 -24.158 1.00 7.95 291 ASN B N 1
ATOM 1289 C CA . ASN B 1 66 ? 20.141 -1.241 -24.048 1.00 8.38 291 ASN B CA 1
ATOM 1290 C C . ASN B 1 66 ? 20.250 -0.809 -22.597 1.00 6.61 291 ASN B C 1
ATOM 1291 O O . ASN B 1 66 ? 19.251 -0.968 -21.859 1.00 8.70 291 ASN B O 1
ATOM 1296 N N . VAL B 1 67 ? 21.396 -0.291 -22.236 1.00 7.83 292 VAL B N 1
ATOM 1297 C CA . VAL B 1 67 ? 21.686 -0.034 -20.865 1.00 6.46 292 VAL B CA 1
ATOM 1298 C C . VAL B 1 67 ? 20.777 1.082 -20.307 1.00 9.80 292 VAL B C 1
ATOM 1299 O O . VAL B 1 67 ? 20.202 0.954 -19.201 1.00 8.89 292 VAL B O 1
ATOM 1303 N N . GLY B 1 68 ? 20.655 2.177 -21.034 1.00 8.21 293 GLY B N 1
ATOM 1304 C CA . GLY B 1 68 ? 19.876 3.297 -20.566 1.00 9.54 293 GLY B CA 1
ATOM 1305 C C . GLY B 1 68 ? 18.436 2.930 -20.237 1.00 10.32 293 GLY B C 1
ATOM 1306 O O . GLY B 1 68 ? 17.881 3.392 -19.270 1.00 9.64 293 GLY B O 1
ATOM 1307 N N . SER B 1 69 ? 17.806 2.107 -21.052 1.00 8.61 294 SER B N 1
ATOM 1308 C CA . SER B 1 69 ? 16.404 1.726 -20.824 1.00 9.55 294 SER B CA 1
ATOM 1309 C C . SER B 1 69 ? 16.319 0.914 -19.554 1.00 8.75 294 SER B C 1
ATOM 1310 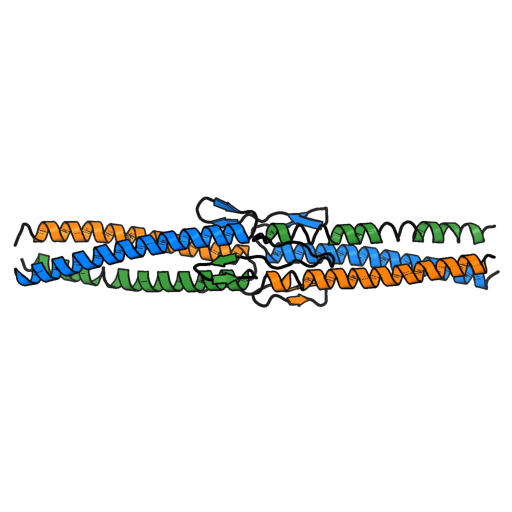O O . SER B 1 69 ? 15.360 1.071 -18.792 1.00 9.99 294 SER B O 1
ATOM 1313 N N . ALA B 1 70 ? 17.230 -0.005 -19.319 1.00 8.47 295 ALA B N 1
ATOM 1314 C CA . ALA B 1 70 ? 17.258 -0.788 -18.090 1.00 8.61 295 ALA B CA 1
ATOM 1315 C C . ALA B 1 70 ? 17.513 0.069 -16.856 1.00 8.71 295 ALA B C 1
ATOM 1316 O O . ALA B 1 70 ? 16.842 -0.092 -15.837 1.00 9.52 295 ALA B O 1
ATOM 1318 N N . LEU B 1 71 ? 18.445 1.042 -16.985 1.00 8.64 296 LEU B N 1
ATOM 1319 C CA . LEU B 1 71 ? 18.711 1.945 -15.870 1.00 8.09 296 LEU B CA 1
ATOM 1320 C C . LEU B 1 71 ? 17.466 2.758 -15.528 1.00 9.84 296 LEU B C 1
ATOM 1321 O O . LEU B 1 71 ? 17.139 2.984 -14.361 1.00 10.28 296 LEU B O 1
ATOM 1326 N N . SER B 1 72 ? 16.793 3.231 -16.549 1.00 8.91 297 SER B N 1
ATOM 1327 C CA . SER B 1 72 ? 15.588 4.028 -16.413 1.00 11.83 297 SER B CA 1
ATOM 1328 C C . SER B 1 72 ? 14.474 3.198 -15.786 1.00 11.01 297 SER B C 1
ATOM 1329 O O . SER B 1 72 ? 13.780 3.684 -14.887 1.00 11.39 297 SER B O 1
ATOM 1332 N N . ALA B 1 73 ? 14.377 1.957 -16.181 1.00 8.70 298 ALA B N 1
ATOM 1333 C CA . ALA B 1 73 ? 13.352 1.068 -15.611 1.00 10.30 298 ALA B CA 1
ATOM 1334 C C . ALA B 1 73 ? 13.655 0.871 -14.109 1.00 9.82 298 ALA B C 1
ATOM 1335 O O . ALA B 1 73 ? 12.720 0.829 -13.294 1.00 11.75 298 ALA B O 1
ATOM 1337 N N . LEU B 1 74 ? 14.919 0.726 -13.727 1.00 8.50 299 LEU B N 1
ATOM 1338 C CA . LEU B 1 74 ? 15.253 0.556 -12.346 1.00 9.61 299 LEU B CA 1
ATOM 1339 C C . LEU B 1 74 ? 14.957 1.848 -11.564 1.00 11.06 299 LEU B C 1
ATOM 1340 O O . LEU B 1 74 ? 14.444 1.815 -10.460 1.00 12.44 299 LEU B O 1
ATOM 1345 N N . ASN B 1 75 ? 15.291 2.981 -12.137 1.00 9.53 300 ASN B N 1
ATOM 1346 C CA . ASN B 1 75 ? 15.067 4.296 -11.524 1.00 11.98 300 ASN B CA 1
ATOM 1347 C C . ASN B 1 75 ? 13.569 4.456 -11.246 1.00 13.60 300 ASN B C 1
ATOM 1348 O O . ASN B 1 75 ? 13.144 4.857 -10.151 1.00 12.61 300 ASN B O 1
ATOM 1353 N N . THR B 1 76 ? 12.760 4.164 -12.220 1.00 11.80 301 THR B N 1
ATOM 1354 C CA . THR B 1 76 ? 11.316 4.250 -12.098 1.00 12.62 301 THR B CA 1
ATOM 1355 C C . THR B 1 76 ? 10.773 3.257 -11.065 1.00 11.94 301 THR B C 1
ATOM 1356 O O . THR B 1 76 ? 9.878 3.608 -10.288 1.00 15.64 301 THR B O 1
ATOM 1360 N N . SER B 1 77 ? 11.295 2.051 -10.996 1.00 14.14 302 SER B N 1
ATOM 1361 C CA . SER B 1 77 ? 10.865 1.105 -9.976 1.00 15.44 302 SER B CA 1
ATOM 1362 C C . SER B 1 77 ? 11.188 1.594 -8.600 1.00 15.20 302 SER B C 1
ATOM 1363 O O . SER B 1 77 ? 10.368 1.448 -7.679 1.0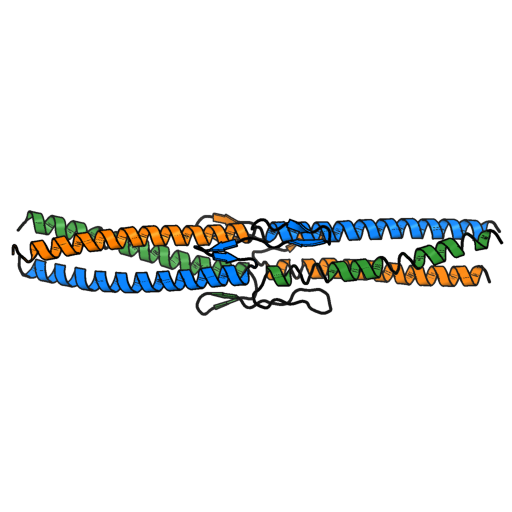0 16.58 302 SER B O 1
ATOM 1366 N N . MET B 1 78 ? 12.332 2.254 -8.459 1.00 12.84 303 MET B N 1
ATOM 1367 C CA . MET B 1 78 ? 12.697 2.859 -7.193 1.00 13.13 303 MET B CA 1
ATOM 1368 C C . MET B 1 78 ? 11.752 4.007 -6.809 1.00 11.80 303 MET B C 1
ATOM 1369 O O . MET B 1 78 ? 11.333 4.138 -5.668 1.00 14.71 303 MET B O 1
ATOM 1373 N N . LYS B 1 79 ? 11.371 4.807 -7.763 1.00 12.83 304 LYS B N 1
ATOM 1374 C CA . LYS B 1 79 ? 10.417 5.877 -7.522 1.00 12.88 304 LYS B CA 1
ATOM 1375 C C . LYS B 1 79 ? 9.070 5.309 -7.097 1.00 11.37 304 LYS B C 1
ATOM 1376 O O . LYS B 1 79 ? 8.438 5.858 -6.164 1.00 14.58 304 LYS B O 1
ATOM 1382 N N . GLN B 1 80 ? 8.671 4.198 -7.684 1.00 11.73 305 GLN B N 1
ATOM 1383 C CA . GLN B 1 80 ? 7.398 3.593 -7.375 1.00 14.68 305 GLN B CA 1
ATOM 1384 C C . GLN B 1 80 ? 7.421 3.041 -5.942 1.00 13.59 305 GLN B C 1
ATOM 1385 O O . GLN B 1 80 ? 6.426 3.135 -5.211 1.00 14.94 305 GLN B O 1
ATOM 1391 N N . ILE B 1 81 ? 8.550 2.468 -5.551 1.00 12.77 306 ILE B N 1
ATOM 1392 C CA . ILE B 1 81 ? 8.751 2.015 -4.182 1.00 14.59 306 ILE B CA 1
ATOM 1393 C C . ILE B 1 81 ? 8.700 3.204 -3.210 1.00 14.71 306 ILE B C 1
ATOM 1394 O O . ILE B 1 81 ? 8.057 3.087 -2.160 1.00 14.03 306 ILE B O 1
ATOM 1399 N N . GLU B 1 82 ? 9.404 4.312 -3.488 1.00 11.73 307 GLU B N 1
ATOM 1400 C CA . GLU B 1 82 ? 9.336 5.498 -2.679 1.00 12.77 307 GLU B CA 1
ATOM 1401 C C . GLU B 1 82 ? 7.882 5.976 -2.511 1.00 13.72 307 GLU B C 1
ATOM 1402 O O . GLU B 1 82 ? 7.464 6.404 -1.437 1.00 14.22 307 GLU B O 1
ATOM 1408 N N . ASP B 1 83 ? 7.104 5.862 -3.585 1.00 13.25 308 ASP B N 1
ATOM 1409 C CA . ASP B 1 83 ? 5.667 6.201 -3.540 1.00 13.24 308 ASP B CA 1
ATOM 1410 C C . ASP B 1 83 ? 4.908 5.306 -2.553 1.00 12.39 308 ASP B C 1
ATOM 1411 O O . ASP B 1 83 ? 4.047 5.757 -1.780 1.00 14.66 308 ASP B O 1
ATOM 1416 N N . LYS B 1 84 ? 5.204 4.036 -2.568 1.00 11.59 309 LYS B N 1
ATOM 1417 C CA . LYS B 1 84 ? 4.559 3.122 -1.661 1.00 14.17 309 LYS B CA 1
ATOM 1418 C C . LYS B 1 84 ? 5.024 3.373 -0.201 1.00 12.80 309 LYS B C 1
ATOM 1419 O O . LYS B 1 84 ? 4.193 3.304 0.711 1.00 14.72 309 LYS B O 1
ATOM 1425 N N . ILE B 1 85 ? 6.286 3.758 0.026 1.00 11.19 310 ILE B N 1
ATOM 1426 C CA . ILE B 1 85 ? 6.753 4.161 1.308 1.00 11.82 310 ILE B CA 1
ATOM 1427 C C . ILE B 1 85 ? 5.994 5.406 1.802 1.00 12.95 310 ILE B C 1
ATOM 1428 O O . ILE B 1 85 ? 5.594 5.465 2.975 1.00 13.98 310 ILE B O 1
ATOM 1433 N N . GLU B 1 86 ? 5.774 6.367 0.942 1.00 13.28 311 GLU B N 1
ATOM 1434 C CA . GLU B 1 86 ? 4.967 7.553 1.273 1.00 14.03 311 GLU B CA 1
ATOM 1435 C C . GLU B 1 86 ? 3.621 7.112 1.805 1.00 13.79 311 GLU B C 1
ATOM 1436 O O . GLU B 1 86 ? 3.088 7.630 2.829 1.00 14.15 311 GLU B O 1
ATOM 1442 N N . GLU B 1 87 ? 3.017 6.171 1.090 1.00 13.44 312 GLU B N 1
ATOM 1443 C CA . GLU B 1 87 ? 1.716 5.709 1.429 1.00 13.12 312 GLU B CA 1
ATOM 1444 C C . GLU B 1 87 ? 1.718 5.006 2.796 1.00 12.18 312 GLU B C 1
ATOM 1445 O O . GLU B 1 87 ? 0.798 5.197 3.624 1.00 12.89 312 GLU B O 1
ATOM 1451 N N . ILE B 1 88 ? 2.702 4.152 3.000 1.00 11.98 313 ILE B N 1
ATOM 1452 C CA . ILE B 1 88 ? 2.859 3.463 4.254 1.00 12.18 313 ILE B CA 1
ATOM 1453 C C . ILE B 1 88 ? 3.053 4.437 5.406 1.00 11.58 313 ILE B C 1
ATOM 1454 O O . ILE B 1 88 ? 2.454 4.221 6.474 1.00 12.26 313 ILE B O 1
ATOM 1459 N N . LEU B 1 89 ? 3.854 5.484 5.260 1.00 11.95 314 LEU B N 1
ATOM 1460 C CA . LEU B 1 89 ? 4.071 6.419 6.345 1.00 13.10 314 LEU B CA 1
ATOM 1461 C C . LEU B 1 89 ? 2.789 7.146 6.703 1.00 12.39 314 LEU B C 1
ATOM 1462 O O . LEU B 1 89 ? 2.494 7.433 7.875 1.00 10.93 314 LEU B O 1
ATOM 1467 N N . SER B 1 90 ? 2.021 7.464 5.699 1.00 12.09 315 SER B N 1
ATOM 1468 C CA . SER B 1 90 ? 0.716 8.090 5.908 1.00 11.19 315 SER B CA 1
ATOM 1469 C C . SER B 1 90 ? -0.214 7.145 6.655 1.00 10.69 315 SER B C 1
ATOM 1470 O O . SER B 1 90 ? -0.915 7.544 7.592 1.00 11.41 315 SER B O 1
ATOM 1473 N N . LYS B 1 91 ? -0.276 5.892 6.224 1.00 12.10 316 LYS B N 1
ATOM 1474 C CA . LYS B 1 91 ? -1.116 4.951 6.907 1.00 13.77 316 LYS B CA 1
ATOM 1475 C C . LYS B 1 91 ? -0.686 4.775 8.388 1.00 11.01 316 LYS B C 1
ATOM 1476 O O . LYS B 1 91 ? -1.567 4.643 9.251 1.00 12.10 316 LYS B O 1
ATOM 1482 N N . ILE B 1 92 ? 0.626 4.755 8.666 1.00 10.28 317 ILE B N 1
ATOM 1483 C CA . ILE B 1 92 ? 1.150 4.640 10.006 1.00 10.81 317 ILE B CA 1
ATOM 1484 C C . ILE B 1 92 ? 0.734 5.856 10.847 1.00 10.89 317 ILE B C 1
ATOM 1485 O O . ILE B 1 92 ? 0.289 5.694 11.968 1.00 12.75 317 ILE B O 1
ATOM 1490 N N . TYR B 1 93 ? 0.837 7.050 10.266 1.00 9.43 318 TYR B N 1
ATOM 1491 C CA . TYR B 1 93 ? 0.437 8.290 10.906 1.00 10.31 318 TYR B CA 1
ATOM 1492 C C . TYR B 1 93 ? -1.035 8.141 11.446 1.00 11.99 318 TYR B C 1
ATOM 1493 O O . TYR B 1 93 ? -1.329 8.414 12.622 1.00 14.07 318 TYR B O 1
ATOM 1502 N N . HIS B 1 94 ? -1.915 7.699 10.585 1.00 11.29 319 HIS B N 1
ATOM 1503 C CA . HIS B 1 94 ? -3.304 7.598 10.924 1.00 11.98 319 HIS B CA 1
ATOM 1504 C C . HIS B 1 94 ? -3.557 6.456 11.931 1.00 11.18 319 HIS B C 1
ATOM 1505 O O . HIS B 1 94 ? -4.357 6.601 12.845 1.00 14.21 319 HIS B O 1
ATOM 1512 N N . ILE B 1 95 ? -2.936 5.296 11.705 1.00 10.21 320 ILE B N 1
ATOM 1513 C CA . ILE B 1 95 ? -3.095 4.183 12.620 1.00 10.66 320 ILE B CA 1
ATOM 1514 C C . ILE B 1 95 ? -2.694 4.618 14.024 1.00 8.56 320 ILE B C 1
ATOM 1515 O O . ILE B 1 95 ? -3.346 4.317 15.041 1.00 13.06 320 ILE B O 1
ATOM 1520 N N . GLU B 1 96 ? -1.514 5.250 14.135 1.00 11.25 321 GLU B N 1
ATOM 1521 C CA . GLU B 1 96 ? -1.032 5.671 15.461 1.00 11.79 321 GLU B CA 1
ATOM 1522 C C . GLU B 1 96 ? -1.989 6.656 16.122 1.00 10.47 321 GLU B C 1
ATOM 1523 O O . GLU B 1 96 ? -2.272 6.576 17.313 1.00 13.60 321 GLU B O 1
ATOM 1529 N N . ASN B 1 97 ? -2.575 7.530 15.339 1.00 11.45 322 ASN B N 1
ATOM 1530 C CA . ASN B 1 97 ? -3.506 8.489 15.891 1.00 10.89 322 ASN B CA 1
ATOM 1531 C C . ASN B 1 97 ? -4.739 7.773 16.428 1.00 13.57 322 ASN B C 1
ATOM 1532 O O . ASN B 1 97 ? -5.350 8.177 17.440 1.00 16.06 322 ASN B O 1
ATOM 1537 N N . GLU B 1 98 ? -5.172 6.769 15.687 1.00 14.11 323 GLU B N 1
ATOM 1538 C CA . GLU B 1 98 ? -6.374 6.045 16.105 1.00 14.00 323 GLU B CA 1
ATOM 1539 C C . GLU B 1 98 ? -6.118 5.235 17.363 1.00 12.76 323 GLU B C 1
ATOM 1540 O O . GLU B 1 98 ? -6.988 5.194 18.254 1.00 15.48 323 GLU B O 1
ATOM 1546 N N . ILE B 1 99 ? -4.966 4.601 17.445 1.00 12.85 324 ILE B N 1
ATOM 1547 C CA . ILE B 1 99 ? -4.530 3.849 18.612 1.00 13.65 324 ILE B CA 1
ATOM 1548 C C . ILE B 1 99 ? -4.511 4.796 19.825 1.00 14.76 324 ILE B C 1
ATOM 1549 O O . ILE B 1 99 ? -5.033 4.442 20.889 1.00 13.49 324 ILE B O 1
ATOM 1554 N N . ALA B 1 100 ? -3.956 6.011 19.672 1.00 12.99 325 ALA 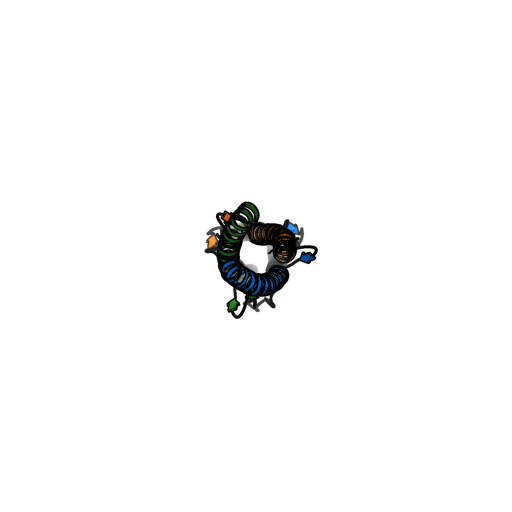B N 1
ATOM 1555 C CA . ALA B 1 100 ? -3.865 6.953 20.807 1.00 14.20 325 ALA B CA 1
ATOM 1556 C C . ALA B 1 100 ? -5.291 7.308 21.267 1.00 11.56 325 ALA B C 1
ATOM 1557 O O . ALA B 1 100 ? -5.546 7.433 22.469 1.00 17.68 325 ALA B O 1
ATOM 1559 N N . ARG B 1 101 ? -6.189 7.538 20.334 1.00 13.17 326 ARG B N 1
ATOM 1560 C CA . ARG B 1 101 ? -7.570 7.878 20.674 1.00 12.99 326 ARG B CA 1
ATOM 1561 C C . ARG B 1 101 ? -8.241 6.715 21.402 1.00 14.93 326 ARG B C 1
AT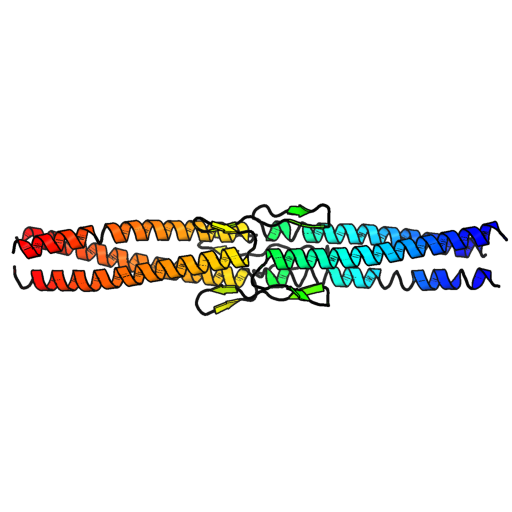OM 1562 O O . ARG B 1 101 ? -8.873 6.918 22.439 1.00 16.08 326 ARG B O 1
ATOM 1570 N N . ILE B 1 102 ? -8.106 5.495 20.900 1.00 12.33 327 ILE B N 1
ATOM 1571 C CA . ILE B 1 102 ? -8.671 4.318 21.575 1.00 14.05 327 ILE B CA 1
ATOM 1572 C C . ILE B 1 102 ? -8.201 4.201 23.035 1.00 15.32 327 ILE B C 1
ATOM 1573 O O . ILE B 1 102 ? -8.999 3.930 23.959 1.00 18.08 327 ILE B O 1
ATOM 1578 N N . LYS B 1 103 ? -6.913 4.440 23.263 1.00 16.38 328 LYS B N 1
ATOM 1579 C CA . LYS B 1 103 ? -6.347 4.286 24.627 1.00 19.48 328 LYS B CA 1
ATOM 1580 C C . LYS B 1 103 ? -6.966 5.328 25.611 1.00 16.91 328 LYS B C 1
ATOM 1581 O O . LYS B 1 103 ? -7.011 5.041 26.817 1.00 23.40 328 LYS B O 1
ATOM 1587 N N . LYS B 1 104 ? -7.420 6.473 25.093 1.00 18.17 329 LYS B N 1
ATOM 1588 C CA A LYS B 1 104 ? -8.113 7.504 25.909 0.50 21.02 329 LYS B CA 1
ATOM 1589 C CA B LYS B 1 104 ? -8.095 7.485 25.931 0.50 22.00 329 LYS B CA 1
ATOM 1590 C C . LYS B 1 104 ? -9.542 7.110 26.229 1.00 24.59 329 LYS B C 1
ATOM 1591 O O . LYS B 1 104 ? -10.173 7.710 27.100 1.00 23.48 329 LYS B O 1
ATOM 1602 N N . LEU B 1 105 ? -10.071 6.133 25.501 1.00 22.23 330 LEU B N 1
ATOM 1603 C CA . LEU B 1 105 ? -11.486 5.776 25.596 1.00 21.78 330 LEU B CA 1
ATOM 1604 C C . LEU B 1 105 ? -11.772 4.438 26.254 1.00 29.57 330 LEU B C 1
ATOM 1605 O O . LEU B 1 105 ? -12.937 4.091 26.465 1.00 37.22 330 LEU B O 1
ATOM 1610 N N . ILE B 1 106 ? -10.719 3.685 26.551 1.00 29.64 331 ILE B N 1
ATOM 1611 C CA . ILE B 1 106 ? -10.899 2.379 27.178 1.00 34.83 331 ILE B CA 1
ATOM 1612 C C . ILE B 1 106 ? -10.388 2.366 28.613 1.00 52.88 331 ILE B C 1
ATOM 1613 O O . ILE B 1 106 ? -10.397 1.303 29.265 1.00 60.82 331 ILE B O 1
ATOM 1619 N N . LYS C 1 2 ? 61.338 6.548 -68.615 1.00 60.95 227 LYS C N 1
ATOM 1620 C CA . LYS C 1 2 ? 60.816 7.954 -68.565 1.00 56.34 227 LYS C CA 1
ATOM 1621 C C . LYS C 1 2 ? 59.327 7.977 -68.164 1.00 55.72 227 LYS C C 1
ATOM 1622 O O . LYS C 1 2 ? 59.013 8.308 -67.023 1.00 64.06 227 LYS C O 1
ATOM 1624 N N . GLN C 1 3 ? 58.401 7.612 -69.057 1.00 38.64 228 GLN C N 1
ATOM 1625 C CA . GLN C 1 3 ? 56.949 7.589 -68.679 1.00 28.26 228 GLN C CA 1
ATOM 1626 C C . GLN C 1 3 ? 56.541 6.534 -67.656 1.00 28.84 228 GLN C C 1
ATOM 1627 O O . GLN C 1 3 ? 55.710 6.790 -66.746 1.00 34.81 228 GLN C O 1
ATOM 1633 N N . ILE C 1 4 ? 57.090 5.336 -67.805 1.00 26.94 229 ILE C N 1
ATOM 1634 C CA . ILE C 1 4 ? 56.887 4.271 -66.807 1.00 25.72 229 ILE C CA 1
ATOM 1635 C C . ILE C 1 4 ? 57.263 4.773 -65.426 1.00 24.17 229 ILE C C 1
ATOM 1636 O O . ILE C 1 4 ? 56.653 4.401 -64.376 1.00 23.99 229 ILE C O 1
ATOM 1641 N N . GLU C 1 5 ? 58.253 5.644 -65.401 1.00 23.63 230 GLU C N 1
ATOM 1642 C CA . GLU C 1 5 ? 58.689 6.182 -64.139 1.00 22.52 230 GLU C CA 1
ATOM 1643 C C . GLU C 1 5 ? 57.623 7.096 -63.510 1.00 19.08 230 GLU C C 1
ATOM 1644 O O . GLU C 1 5 ? 57.516 7.101 -62.302 1.00 23.34 230 GLU C O 1
ATOM 1650 N N . ASP C 1 6 ? 56.816 7.834 -64.274 1.00 22.13 231 ASP C N 1
ATOM 1651 C CA . ASP C 1 6 ? 55.720 8.631 -63.710 1.00 22.21 231 ASP C CA 1
ATOM 1652 C C . ASP C 1 6 ? 54.718 7.727 -62.956 1.00 18.97 231 ASP C C 1
ATOM 1653 O O . ASP C 1 6 ? 54.320 8.056 -61.823 1.00 19.89 231 ASP C O 1
ATOM 1658 N N . LYS C 1 7 ? 54.417 6.558 -63.518 1.00 17.23 232 LYS C N 1
ATOM 1659 C CA A LYS C 1 7 ? 53.531 5.532 -62.932 0.50 17.23 232 LYS C CA 1
ATOM 1660 C CA B LYS C 1 7 ? 53.486 5.645 -62.874 0.50 17.43 232 LYS C CA 1
ATOM 1661 C C . LYS C 1 7 ? 54.121 4.966 -61.638 1.00 14.62 232 LYS C C 1
ATOM 1662 O O . LYS C 1 7 ? 53.421 4.772 -60.620 1.00 19.64 232 LYS C O 1
ATOM 1673 N N . ILE C 1 8 ? 55.426 4.684 -61.658 1.00 18.09 233 ILE C N 1
ATOM 1674 C CA . ILE C 1 8 ? 56.079 4.123 -60.473 1.00 15.57 233 ILE C CA 1
ATOM 1675 C C . ILE C 1 8 ? 56.038 5.141 -59.337 1.00 15.64 233 ILE C C 1
ATOM 1676 O O . ILE C 1 8 ? 55.754 4.838 -58.178 1.00 18.02 233 ILE C O 1
ATOM 1681 N N . GLU C 1 9 ? 56.279 6.389 -59.671 1.00 17.26 234 GLU C N 1
ATOM 1682 C CA . GLU C 1 9 ? 56.219 7.423 -58.652 1.00 17.74 234 GLU C CA 1
ATOM 1683 C C . GLU C 1 9 ? 54.796 7.587 -58.104 1.00 19.40 234 GLU C C 1
ATOM 1684 O O . GLU C 1 9 ? 54.595 7.795 -56.908 1.00 17.53 234 GLU C O 1
ATOM 1690 N N . GLU C 1 10 ? 53.793 7.498 -58.954 1.00 18.16 235 GLU C N 1
ATOM 1691 C CA . GLU C 1 10 ? 52.377 7.514 -58.490 1.00 18.21 235 GLU C CA 1
ATOM 1692 C C . GLU C 1 10 ? 52.145 6.377 -57.489 1.00 15.61 235 GLU C C 1
ATOM 1693 O O . GLU C 1 10 ? 51.449 6.563 -56.498 1.00 17.13 235 GLU C O 1
ATOM 1699 N N . ILE C 1 11 ? 52.559 5.181 -57.857 1.00 15.02 236 ILE C N 1
ATOM 1700 C CA . ILE C 1 11 ? 52.324 4.019 -57.003 1.00 14.86 236 ILE C CA 1
ATOM 1701 C C . ILE C 1 11 ? 53.001 4.229 -55.650 1.00 14.58 236 ILE C C 1
ATOM 1702 O O . ILE C 1 11 ? 52.382 4.023 -54.572 1.00 16.45 236 ILE C O 1
ATOM 1707 N N . LEU C 1 12 ? 54.273 4.630 -55.647 1.00 15.88 237 LEU C N 1
ATOM 1708 C CA . LEU C 1 12 ? 54.964 4.871 -54.368 1.00 16.76 237 LEU C CA 1
ATOM 1709 C C . LEU C 1 12 ? 54.266 5.949 -53.527 1.00 14.99 237 LEU C C 1
ATOM 1710 O O . LEU C 1 12 ? 54.159 5.842 -52.283 1.00 18.28 237 LEU C O 1
ATOM 1715 N N . SER C 1 13 ? 53.815 7.020 -54.182 1.00 16.88 238 SER C N 1
ATOM 1716 C CA . SER C 1 13 ? 53.100 8.080 -53.483 1.00 16.61 238 SER C CA 1
ATOM 1717 C C . SER C 1 13 ? 51.820 7.535 -52.831 1.00 19.98 238 SER C C 1
ATOM 1718 O O . SER C 1 13 ? 51.500 7.833 -51.684 1.00 18.47 238 SER C O 1
ATOM 1721 N N . LYS C 1 14 ? 51.039 6.784 -53.589 1.00 15.98 239 LYS C N 1
ATOM 1722 C CA . LYS C 1 14 ? 49.855 6.113 -53.063 1.00 17.67 239 LYS C CA 1
ATOM 1723 C C . LYS C 1 14 ? 50.121 5.219 -51.878 1.00 18.55 239 LYS C C 1
ATOM 1724 O O . LYS C 1 14 ? 49.361 5.234 -50.873 1.00 21.25 239 LYS C O 1
ATOM 1730 N N . ILE C 1 15 ? 51.202 4.434 -51.978 1.00 16.47 240 ILE C N 1
ATOM 1731 C CA . ILE C 1 15 ? 51.566 3.513 -50.885 1.00 16.50 240 ILE C CA 1
ATOM 1732 C C . ILE C 1 15 ? 51.861 4.359 -49.643 1.00 17.51 240 ILE C C 1
ATOM 1733 O O . ILE C 1 15 ? 51.390 4.019 -48.548 1.00 17.91 240 ILE C O 1
ATOM 1738 N N . TYR C 1 16 ? 52.610 5.453 -49.792 1.00 16.45 241 TYR C N 1
ATOM 1739 C CA . TYR C 1 16 ? 52.902 6.321 -48.664 1.00 15.89 241 TYR C CA 1
ATOM 1740 C C . TYR C 1 16 ? 51.591 6.798 -47.987 1.00 15.53 241 TYR C C 1
ATOM 1741 O O . TYR C 1 16 ? 51.435 6.764 -46.774 1.00 19.50 241 TYR C O 1
ATOM 1750 N N . HIS C 1 17 ? 50.666 7.290 -48.776 1.00 16.83 242 HIS C N 1
ATOM 1751 C CA A HIS C 1 17 ? 49.435 7.807 -48.244 0.50 18.26 242 HIS C CA 1
ATOM 1752 C CA B HIS C 1 17 ? 49.364 7.788 -48.309 0.50 18.98 242 HIS C CA 1
ATOM 1753 C C . HIS C 1 17 ? 48.571 6.710 -47.621 1.00 20.91 242 HIS C C 1
ATOM 1754 O O . HIS C 1 17 ? 47.976 6.936 -46.571 1.00 21.17 242 HIS C O 1
ATOM 1767 N N . ILE C 1 18 ? 48.570 5.518 -48.202 1.00 16.77 243 ILE C N 1
ATOM 1768 C CA . ILE C 1 18 ? 47.839 4.416 -47.632 1.00 17.45 243 ILE C CA 1
ATOM 1769 C C . ILE C 1 18 ? 48.433 4.041 -46.277 1.00 16.06 243 ILE C C 1
ATOM 1770 O O . ILE C 1 18 ? 47.688 3.780 -45.321 1.00 17.71 243 ILE C O 1
ATOM 1775 N N . GLU C 1 19 ? 49.762 4.054 -46.128 1.00 13.89 244 GLU C N 1
ATOM 1776 C CA A GLU C 1 19 ? 50.394 3.759 -44.867 0.50 14.65 244 GLU C CA 1
ATOM 1777 C CA B GLU C 1 19 ? 50.362 3.750 -44.844 0.50 14.97 244 GLU C CA 1
ATOM 1778 C C . GLU C 1 19 ? 49.939 4.789 -43.810 1.00 16.47 244 GLU C C 1
ATOM 1779 O O . GLU C 1 19 ? 49.758 4.457 -42.616 1.00 19.25 244 GLU C O 1
ATOM 1790 N N . ASN C 1 20 ? 49.807 6.048 -44.226 1.00 18.58 245 ASN C N 1
ATOM 1791 C CA A ASN C 1 20 ? 49.276 7.108 -43.339 0.50 18.70 245 ASN C CA 1
ATOM 1792 C CA B ASN C 1 20 ? 49.290 7.066 -43.328 0.50 20.15 245 ASN C CA 1
ATOM 1793 C C . ASN C 1 20 ? 47.846 6.788 -42.940 1.00 19.80 245 ASN C C 1
ATOM 1794 O O . ASN C 1 20 ? 47.476 6.907 -41.780 1.00 22.68 245 ASN C O 1
ATOM 1803 N N . GLU C 1 21 ? 47.048 6.368 -43.895 1.00 16.62 246 GLU C N 1
ATOM 1804 C CA . GLU C 1 21 ? 45.597 6.065 -43.634 1.00 18.87 246 GLU C CA 1
ATOM 1805 C C . GLU C 1 21 ? 45.474 4.918 -42.638 1.00 20.35 246 GLU C C 1
ATOM 1806 O O . GLU C 1 21 ? 44.624 4.929 -41.751 1.00 20.15 246 GLU C O 1
ATOM 1812 N N . ILE C 1 22 ? 46.316 3.909 -42.818 1.00 17.71 247 ILE C N 1
ATOM 1813 C CA . ILE C 1 22 ? 46.369 2.765 -41.912 1.00 19.02 247 ILE C CA 1
ATOM 1814 C C . ILE C 1 22 ? 46.702 3.221 -40.459 1.00 17.65 247 ILE C C 1
ATOM 1815 O O . ILE C 1 22 ? 46.028 2.800 -39.493 1.00 16.15 247 ILE C O 1
ATOM 1820 N N . ALA C 1 23 ? 47.679 4.124 -40.314 1.00 15.57 248 ALA C N 1
ATOM 1821 C CA . ALA C 1 23 ? 48.061 4.601 -39.003 1.00 15.89 248 ALA C CA 1
ATOM 1822 C C . ALA C 1 23 ? 46.887 5.402 -38.373 1.00 17.06 248 ALA C C 1
ATOM 1823 O O . ALA C 1 23 ? 46.581 5.237 -37.184 1.00 20.14 248 ALA C O 1
ATOM 1825 N N . ARG C 1 24 ? 46.180 6.163 -39.213 1.00 16.85 249 ARG C N 1
ATOM 1826 C CA . ARG C 1 24 ? 45.037 6.964 -38.776 1.00 17.74 249 ARG C CA 1
ATOM 1827 C C . ARG C 1 24 ? 43.883 6.085 -38.344 1.00 18.42 249 ARG C C 1
ATOM 1828 O O . ARG C 1 24 ? 43.241 6.357 -37.330 1.00 18.00 249 ARG C O 1
ATOM 1832 N N . ILE C 1 25 ? 43.6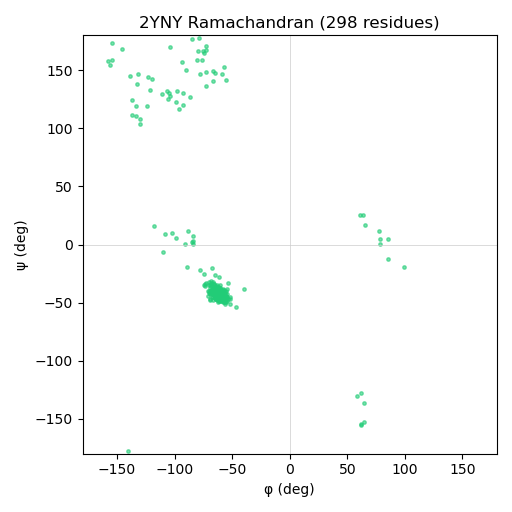17 5.034 -39.090 1.00 17.03 250 ILE C N 1
ATOM 1833 C CA . ILE C 1 25 ? 42.560 4.068 -38.765 1.00 16.29 250 ILE C CA 1
ATOM 1834 C C . ILE C 1 25 ? 42.887 3.403 -37.400 1.00 14.03 250 ILE C C 1
ATOM 1835 O O . ILE C 1 25 ? 41.995 3.238 -36.554 1.00 16.46 250 ILE C O 1
ATOM 1840 N N . LYS C 1 26 ? 44.138 3.006 -37.184 1.00 16.43 251 LYS C N 1
ATOM 1841 C CA . LYS C 1 26 ? 44.536 2.420 -35.879 1.00 15.19 251 LYS C CA 1
ATOM 1842 C C . LYS C 1 26 ? 44.266 3.415 -34.719 1.00 14.60 251 LYS C C 1
ATOM 1843 O O . LYS C 1 26 ? 43.702 3.049 -33.665 1.00 14.33 251 LYS C O 1
ATOM 1849 N N . LYS C 1 27 ? 44.625 4.669 -34.919 1.00 14.90 252 LYS C N 1
ATOM 1850 C CA . LYS C 1 27 ? 44.371 5.673 -33.921 1.00 14.38 252 LYS C CA 1
ATOM 1851 C C . LYS C 1 27 ? 42.867 5.859 -33.645 1.00 14.29 252 LYS C C 1
ATOM 1852 O O . LYS C 1 27 ? 42.456 5.958 -32.499 1.00 15.23 252 LYS C O 1
ATOM 1858 N N . LEU C 1 28 ? 42.060 5.767 -34.703 1.00 14.19 253 LEU C N 1
ATOM 1859 C CA . LEU C 1 28 ? 40.637 5.922 -34.607 1.00 13.92 253 LEU C CA 1
ATOM 1860 C C . LEU C 1 28 ? 40.068 4.791 -33.752 1.00 13.66 253 LEU C C 1
ATOM 1861 O O . LEU C 1 28 ? 39.204 4.992 -32.878 1.00 16.13 253 LEU C O 1
ATOM 1866 N N . ILE C 1 29 ? 40.525 3.586 -34.004 1.00 11.99 254 ILE C N 1
ATOM 1867 C CA . ILE C 1 29 ? 40.058 2.418 -33.255 1.00 11.25 254 ILE C CA 1
ATOM 1868 C C . ILE C 1 29 ? 40.347 2.574 -31.754 1.00 11.55 254 ILE C C 1
ATOM 1869 O O . ILE C 1 29 ? 39.468 2.335 -30.901 1.00 13.10 254 ILE C O 1
ATOM 1874 N N . TYR C 1 30 ? 41.584 2.964 -31.440 1.00 12.93 255 TYR C N 1
ATOM 1875 C CA . TYR C 1 30 ? 41.973 3.126 -30.056 1.00 11.30 255 TYR C CA 1
ATOM 1876 C C . TYR C 1 30 ? 41.199 4.279 -29.383 1.00 11.95 255 TYR C C 1
ATOM 1877 O O . TYR C 1 30 ? 40.884 4.212 -28.192 1.00 11.51 255 TYR C O 1
ATOM 1886 N N . SER C 1 31 ? 40.886 5.322 -30.102 1.00 11.02 256 SER C N 1
ATOM 1887 C CA A SER C 1 31 ? 40.115 6.446 -29.597 0.50 11.75 256 SER C CA 1
ATOM 1888 C CA B SER C 1 31 ? 40.150 6.413 -29.537 0.50 13.43 256 SER C CA 1
ATOM 1889 C C . SER C 1 31 ? 38.706 5.945 -29.309 1.00 11.33 256 SER C C 1
ATOM 1890 O O . SER C 1 31 ? 38.102 6.290 -28.290 1.00 10.97 256 SER C O 1
ATOM 1895 N N . LEU C 1 32 ? 38.172 5.126 -30.172 1.00 10.13 257 LEU C N 1
ATOM 1896 C CA . LEU C 1 32 ? 36.819 4.536 -29.991 1.00 9.21 257 LEU C CA 1
ATOM 1897 C C . LEU C 1 32 ? 36.877 3.678 -28.697 1.00 10.63 257 LEU C C 1
ATOM 1898 O O . LEU C 1 32 ? 35.965 3.757 -27.831 1.00 10.46 257 LEU C O 1
ATOM 1903 N N . SER C 1 33 ? 37.873 2.824 -28.563 1.00 9.49 258 SER C N 1
ATOM 1904 C CA A SER C 1 33 ? 38.054 1.952 -27.383 0.50 10.19 258 SER C CA 1
ATOM 1905 C CA B SER C 1 33 ? 37.940 1.948 -27.410 0.50 10.78 258 SER C CA 1
ATOM 1906 C C . SER C 1 33 ? 38.008 2.788 -26.126 1.00 9.99 258 SER C C 1
ATOM 1907 O O . SER C 1 33 ? 37.328 2.470 -25.138 1.00 11.64 258 SER C O 1
ATOM 1912 N N . GLN C 1 34 ? 38.790 3.857 -26.123 1.00 8.84 259 GLN C N 1
ATOM 1913 C CA . GLN C 1 34 ? 38.888 4.686 -24.896 1.00 8.83 259 GLN C CA 1
ATOM 1914 C C . GLN C 1 34 ? 37.496 5.291 -24.617 1.00 10.28 259 GLN C C 1
ATOM 1915 O O . GLN C 1 34 ? 37.113 5.426 -23.435 1.00 9.91 259 GLN C O 1
ATOM 1921 N N . SER C 1 35 ? 36.779 5.755 -25.637 1.00 8.14 260 SER C N 1
ATOM 1922 C CA A SER C 1 35 ? 35.473 6.364 -25.431 0.50 7.03 260 SER C CA 1
ATOM 1923 C CA B SER C 1 35 ? 35.497 6.318 -25.484 0.50 8.54 260 SER C CA 1
ATOM 1924 C C . SER C 1 35 ? 34.542 5.286 -24.833 1.00 9.18 260 SER C C 1
ATOM 1925 O O . SER C 1 35 ? 33.749 5.615 -23.917 1.00 10.28 260 SER C O 1
ATOM 1930 N N . VAL C 1 36 ? 34.611 4.054 -25.287 1.00 9.21 261 VAL C N 1
ATOM 1931 C CA . VAL C 1 36 ? 33.792 3.005 -24.750 1.00 9.45 261 VAL C CA 1
ATOM 1932 C C . VAL C 1 36 ? 34.120 2.799 -23.234 1.00 8.77 261 VAL C C 1
ATOM 1933 O O . VAL C 1 36 ? 33.210 2.687 -22.418 1.00 10.33 261 VAL C O 1
ATOM 1937 N N . ALA C 1 37 ? 35.399 2.698 -22.918 1.00 8.96 262 ALA C N 1
ATOM 1938 C CA . ALA C 1 37 ? 35.843 2.539 -21.522 1.00 8.79 262 ALA C CA 1
ATOM 1939 C C . ALA C 1 37 ? 35.296 3.714 -20.687 1.00 10.11 262 ALA C C 1
ATOM 1940 O O . ALA C 1 37 ? 34.718 3.503 -19.609 1.00 10.99 262 ALA C O 1
ATOM 1942 N N . ASP C 1 38 ? 35.343 4.928 -21.213 1.00 10.35 263 ASP C N 1
ATOM 1943 C CA . ASP C 1 38 ? 34.878 6.077 -20.516 1.00 10.58 263 ASP C CA 1
ATOM 1944 C C . ASP C 1 38 ? 33.339 5.934 -20.260 1.00 10.68 263 ASP C C 1
ATOM 1945 O O . ASP C 1 38 ? 32.868 6.222 -19.156 1.00 12.03 263 ASP C O 1
ATOM 1950 N N . ARG C 1 39 ? 32.576 5.527 -21.237 1.00 9.80 264 ARG C N 1
ATOM 1951 C CA . ARG C 1 39 ? 31.130 5.499 -21.036 1.00 8.16 264 ARG C CA 1
ATOM 1952 C C . ARG C 1 39 ? 30.704 4.272 -20.193 1.00 9.83 264 ARG C C 1
ATOM 1953 O O . ARG C 1 39 ? 29.625 4.302 -19.553 1.00 9.73 264 ARG C O 1
ATOM 1961 N N . LEU C 1 40 ? 31.510 3.213 -20.138 1.00 9.57 265 LEU C N 1
ATOM 1962 C CA . LEU C 1 40 ? 31.245 2.111 -19.204 1.00 9.36 265 LEU C CA 1
ATOM 1963 C C . LEU C 1 40 ? 31.548 2.469 -17.760 1.00 9.80 265 LEU C C 1
ATOM 1964 O O . LEU C 1 40 ? 30.883 1.985 -16.829 1.00 9.63 265 LEU C O 1
ATOM 1969 N N . GLY C 1 41 ? 32.557 3.302 -17.575 1.00 9.51 266 GLY C N 1
ATOM 1970 C CA . GLY C 1 41 ? 32.977 3.638 -16.254 1.00 9.62 266 GLY C CA 1
ATOM 1971 C C . GLY C 1 41 ? 33.481 2.461 -15.427 1.00 10.15 266 GLY C C 1
ATOM 1972 O O . GLY C 1 41 ? 33.933 1.482 -15.947 1.00 10.88 266 GLY C O 1
ATOM 1973 N N . GLY C 1 42 ? 33.380 2.595 -14.105 1.00 10.69 267 GLY C N 1
ATOM 1974 C CA . GLY C 1 42 ? 33.746 1.547 -13.223 1.00 9.85 267 GLY C CA 1
ATOM 1975 C C . GLY C 1 42 ? 35.242 1.200 -13.240 1.00 11.39 267 GLY C C 1
ATOM 1976 O O . GLY C 1 42 ? 35.612 0.106 -12.829 1.00 12.79 267 GLY C O 1
ATOM 1977 N N . GLY C 1 43 ? 36.085 2.080 -13.768 1.00 11.81 268 GLY C N 1
ATOM 1978 C CA . GLY C 1 43 ? 37.518 1.780 -13.889 1.00 13.70 268 GLY C CA 1
ATOM 1979 C C . GLY C 1 43 ? 37.894 0.989 -15.160 1.00 13.23 268 GLY C C 1
ATOM 1980 O O . GLY C 1 43 ? 39.071 0.621 -15.311 1.00 16.27 268 GLY C O 1
ATOM 1981 N N . ALA C 1 44 ? 36.942 0.739 -16.057 1.00 12.35 269 ALA C N 1
ATOM 1982 C CA . ALA C 1 44 ? 37.250 0.105 -17.319 1.00 13.42 269 ALA C CA 1
ATOM 1983 C C . ALA C 1 44 ? 38.338 0.943 -18.011 1.00 13.23 269 ALA C C 1
ATOM 1984 O O . ALA C 1 44 ? 38.319 2.153 -17.995 1.00 12.54 269 ALA C O 1
ATOM 1986 N N . SER C 1 45 ? 39.249 0.248 -18.644 1.00 13.02 270 SER C N 1
ATOM 1987 C CA . SER C 1 45 ? 40.368 0.874 -19.379 1.00 11.74 270 SER C CA 1
ATOM 1988 C C . SER C 1 45 ? 40.675 0.128 -20.703 1.00 10.85 270 SER C C 1
ATOM 1989 O O . SER C 1 45 ? 40.085 -0.919 -20.981 1.00 12.94 270 SER C O 1
ATOM 1992 N N . VAL C 1 46 ? 41.710 0.597 -21.411 1.00 11.51 271 VAL C N 1
ATOM 1993 C CA . VAL C 1 46 ? 42.031 0.086 -22.751 1.00 12.07 271 VAL C CA 1
ATOM 1994 C C . VAL C 1 46 ? 43.321 -0.686 -22.686 1.00 9.62 271 VAL C C 1
ATOM 1995 O O . VAL C 1 46 ? 44.323 -0.213 -22.155 1.00 12.42 271 VAL C O 1
ATOM 1999 N N . ASN C 1 47 ? 43.270 -1.888 -23.218 1.00 9.69 272 ASN C N 1
ATOM 2000 C CA . ASN C 1 47 ? 44.441 -2.682 -23.389 1.00 9.21 272 ASN C CA 1
ATOM 2001 C C . ASN C 1 47 ? 45.258 -2.269 -24.634 1.00 10.92 272 ASN C C 1
ATOM 2002 O O . ASN C 1 47 ? 44.711 -1.724 -25.580 1.00 10.73 272 ASN C O 1
ATOM 2007 N N . SER C 1 48 ? 46.484 -2.753 -24.725 1.00 11.20 273 SER C N 1
ATOM 2008 C CA . SER C 1 48 ? 47.304 -2.438 -25.918 1.00 11.40 273 SER C CA 1
ATOM 2009 C C . SER C 1 48 ? 46.771 -3.073 -27.194 1.00 11.64 273 SER C C 1
ATOM 2010 O O . SER C 1 48 ? 47.145 -2.635 -28.276 1.00 16.44 273 SER C O 1
ATOM 2013 N N . ASP C 1 49 ? 45.949 -4.116 -27.090 1.00 12.00 274 ASP C N 1
ATOM 2014 C CA . ASP C 1 49 ? 45.276 -4.747 -28.239 1.00 13.09 274 ASP C CA 1
ATOM 2015 C C . ASP C 1 49 ? 43.934 -4.120 -28.600 1.00 15.71 274 ASP C C 1
ATOM 2016 O O . ASP C 1 49 ? 43.256 -4.621 -29.490 1.00 18.98 274 ASP C O 1
ATOM 2021 N N . GLY C 1 50 ? 43.640 -2.973 -28.020 1.00 12.22 275 GLY C N 1
ATOM 2022 C CA . GLY C 1 50 ? 42.486 -2.165 -28.245 1.00 13.34 275 GLY C CA 1
ATOM 2023 C C . GLY C 1 50 ? 41.224 -2.643 -27.553 1.00 12.57 275 GLY C C 1
ATOM 2024 O O . GLY C 1 50 ? 40.165 -2.023 -27.670 1.00 13.51 275 GLY C O 1
ATOM 2025 N N . THR C 1 51 ? 41.289 -3.732 -26.820 1.00 11.46 276 THR C N 1
ATOM 2026 C CA . THR C 1 51 ? 40.133 -4.221 -26.099 1.00 11.77 276 THR C CA 1
ATOM 2027 C C . THR C 1 51 ? 39.916 -3.461 -24.795 1.00 11.70 276 THR C C 1
ATOM 2028 O O . THR C 1 51 ? 40.804 -2.811 -24.307 1.00 11.12 276 THR C O 1
ATOM 2032 N N . VAL C 1 52 ? 38.671 -3.524 -24.302 1.00 12.99 277 VAL C N 1
ATOM 2033 C CA . VAL C 1 52 ? 38.305 -2.867 -23.064 1.00 11.45 277 VAL C CA 1
ATOM 2034 C C . VAL C 1 52 ? 38.310 -3.875 -21.923 1.00 15.56 277 VAL C C 1
ATOM 2035 O O . VAL C 1 52 ? 37.640 -4.886 -21.983 1.00 16.79 277 VAL C O 1
ATOM 2039 N N . ASN C 1 53 ? 39.089 -3.600 -20.922 1.00 14.18 278 ASN C N 1
ATOM 2040 C CA . ASN C 1 53 ? 39.235 -4.460 -19.803 1.00 14.37 278 ASN C CA 1
ATOM 2041 C C . ASN C 1 53 ? 38.084 -4.197 -18.739 1.00 13.44 278 ASN C C 1
ATOM 2042 O O . ASN C 1 53 ? 37.252 -3.325 -18.907 1.00 13.70 278 ASN C O 1
ATOM 2047 N N . ALA C 1 54 ? 38.070 -4.995 -17.673 1.00 16.63 279 ALA C N 1
ATOM 2048 C CA . ALA C 1 54 ? 36.910 -5.095 -16.782 1.00 17.99 279 ALA C CA 1
ATOM 2049 C C . ALA C 1 54 ? 36.742 -3.875 -15.930 1.00 14.66 279 ALA C C 1
ATOM 2050 O O . ALA C 1 54 ? 37.685 -3.364 -15.345 1.00 16.72 279 ALA C O 1
ATOM 2052 N N . PRO C 1 55 ? 35.507 -3.414 -15.823 1.00 13.84 280 PRO C N 1
ATOM 2053 C CA . PRO C 1 55 ? 35.170 -2.486 -14.761 1.00 12.91 280 PRO C CA 1
ATOM 2054 C C . PRO C 1 55 ? 34.971 -3.254 -13.426 1.00 13.82 280 PRO C C 1
ATOM 2055 O O . PRO C 1 55 ? 35.021 -4.479 -13.389 1.00 14.79 280 PRO C O 1
ATOM 2059 N N . LEU C 1 56 ? 34.708 -2.524 -12.363 1.00 13.55 281 LEU C N 1
ATOM 2060 C CA . LEU C 1 56 ? 34.300 -3.148 -11.091 1.00 12.52 281 LEU C CA 1
ATOM 2061 C C . LEU C 1 56 ? 33.033 -2.347 -10.704 1.00 12.29 281 LEU C C 1
ATOM 2062 O O . LEU C 1 56 ? 33.079 -1.137 -10.415 1.00 15.05 281 LEU C O 1
ATOM 2067 N N . TYR C 1 57 ? 31.884 -3.020 -10.839 1.00 10.54 282 TYR C N 1
ATOM 2068 C CA . TYR C 1 57 ? 30.640 -2.437 -10.458 1.00 11.06 282 TYR C CA 1
ATOM 2069 C C . TYR C 1 57 ? 30.192 -3.126 -9.159 1.00 9.61 282 TYR C C 1
ATOM 2070 O O . TYR C 1 57 ? 30.163 -4.310 -9.088 1.00 14.01 282 TYR C O 1
ATOM 2079 N N . GLU C 1 58 ? 29.804 -2.336 -8.180 1.00 14.58 283 GLU C N 1
ATOM 2080 C CA . GLU C 1 58 ? 29.422 -2.825 -6.835 1.00 16.79 283 GLU C CA 1
ATOM 2081 C C . GLU C 1 58 ? 27.903 -2.748 -6.710 1.00 12.23 283 GLU C C 1
ATOM 2082 O O . GLU C 1 58 ? 27.304 -1.716 -6.959 1.00 17.54 283 GLU C O 1
ATOM 2088 N N . VAL C 1 59 ? 27.279 -3.836 -6.387 1.00 13.73 284 VAL C N 1
ATOM 2089 C CA . VAL C 1 59 ? 25.828 -3.875 -6.081 1.00 15.22 284 VAL C CA 1
ATOM 2090 C C . VAL C 1 59 ? 25.635 -4.684 -4.812 1.00 17.16 284 VAL C C 1
ATOM 2091 O O . VAL C 1 59 ? 25.903 -5.872 -4.793 1.00 18.69 284 VAL C O 1
ATOM 2095 N N . GLY C 1 60 ? 25.261 -4.022 -3.739 1.00 15.81 285 GLY C N 1
ATOM 2096 C CA . GLY C 1 60 ? 25.190 -4.688 -2.426 1.00 22.66 285 GLY C CA 1
ATOM 2097 C C . GLY C 1 60 ? 26.559 -5.160 -2.081 1.00 21.27 285 GLY C C 1
ATOM 2098 O O . GLY C 1 60 ? 27.476 -4.391 -2.173 1.00 20.72 285 GLY C O 1
ATOM 2099 N N . THR C 1 61 ? 26.711 -6.435 -1.731 1.00 17.63 286 THR C N 1
ATOM 2100 C CA . THR C 1 61 ? 28.028 -6.937 -1.386 1.00 21.77 286 THR C CA 1
ATOM 2101 C C . THR C 1 61 ? 28.641 -7.663 -2.557 1.00 18.28 286 THR C C 1
ATOM 2102 O O . THR C 1 61 ? 29.739 -8.262 -2.413 1.00 20.20 286 THR C O 1
ATOM 2106 N N . GLY C 1 62 ? 27.968 -7.636 -3.718 1.00 18.79 287 GLY C N 1
ATOM 2107 C CA . GLY C 1 62 ? 28.495 -8.273 -4.946 1.00 15.96 287 GLY C CA 1
ATOM 2108 C C . GLY C 1 62 ? 29.340 -7.341 -5.777 1.00 13.41 287 GLY C C 1
ATOM 2109 O O . GLY C 1 62 ? 29.136 -6.149 -5.748 1.00 13.86 287 GLY C O 1
ATOM 2110 N N . ILE C 1 63 ? 30.313 -7.909 -6.502 1.00 13.78 288 ILE C N 1
ATOM 2111 C CA . ILE C 1 63 ? 31.122 -7.163 -7.485 1.00 10.73 288 ILE C CA 1
ATOM 2112 C C . ILE C 1 63 ? 30.922 -7.799 -8.859 1.00 9.90 288 ILE C C 1
ATOM 2113 O O . ILE C 1 63 ? 30.871 -9.027 -8.938 1.00 13.55 288 ILE C O 1
ATOM 2118 N N . TYR C 1 64 ? 30.878 -6.950 -9.897 1.00 10.14 289 TYR C N 1
ATOM 2119 C CA . TYR C 1 64 ? 30.526 -7.387 -11.236 1.00 10.49 289 TYR C CA 1
ATOM 2120 C C . TYR C 1 64 ? 31.409 -6.742 -12.310 1.00 9.00 289 TYR C C 1
ATOM 2121 O O . TYR C 1 64 ? 31.760 -5.583 -12.207 1.00 11.07 289 TYR C O 1
ATOM 2130 N N . ASN C 1 65 ? 31.676 -7.543 -13.342 1.00 11.50 290 ASN C N 1
ATOM 2131 C CA . ASN C 1 65 ? 32.599 -7.136 -14.408 1.00 11.18 290 ASN C CA 1
ATOM 2132 C C . ASN C 1 65 ? 31.869 -6.820 -15.714 1.00 9.88 290 ASN C C 1
ATOM 2133 O O . ASN C 1 65 ? 32.505 -6.617 -16.734 1.00 11.33 290 ASN C O 1
ATOM 2138 N N . ASN C 1 66 ? 30.535 -6.762 -15.699 1.00 9.22 291 ASN C N 1
ATOM 2139 C CA . ASN C 1 66 ? 29.817 -6.450 -16.890 1.00 8.27 291 ASN C CA 1
ATOM 2140 C C . ASN C 1 66 ? 28.464 -5.833 -16.474 1.00 9.25 291 ASN C C 1
ATOM 2141 O O . ASN C 1 66 ? 27.977 -6.029 -15.339 1.00 9.21 291 ASN C O 1
ATOM 2146 N N . VAL C 1 67 ? 27.869 -5.100 -17.377 1.00 8.47 292 VAL C N 1
ATOM 2147 C CA . VAL C 1 67 ? 26.691 -4.330 -17.050 1.00 8.02 292 VAL C CA 1
ATOM 2148 C C . VAL C 1 67 ? 25.525 -5.255 -16.723 1.00 9.73 292 VAL C C 1
ATOM 2149 O O . VAL C 1 67 ? 24.756 -5.010 -15.769 1.00 9.69 292 VAL C O 1
ATOM 2153 N N . GLY C 1 68 ? 25.331 -6.301 -17.548 1.00 9.14 293 GLY C N 1
ATOM 2154 C CA . GLY C 1 68 ? 24.213 -7.194 -17.342 1.00 10.61 293 GLY C CA 1
ATOM 2155 C C . GLY C 1 68 ? 24.174 -7.823 -15.941 1.00 9.45 293 GLY C C 1
ATOM 2156 O O . GLY C 1 68 ? 23.085 -7.895 -15.326 1.00 10.73 293 GLY C O 1
ATOM 2157 N N . SER C 1 69 ? 25.295 -8.296 -15.464 1.00 9.54 294 SER C N 1
ATOM 2158 C CA . SER C 1 69 ? 25.311 -8.926 -14.151 1.00 10.08 294 SER C CA 1
ATOM 2159 C C . SER C 1 69 ? 25.003 -7.935 -13.012 1.00 12.38 294 SER C C 1
ATOM 2160 O O . SER C 1 69 ? 24.286 -8.291 -12.026 1.00 11.32 294 SER C O 1
ATOM 2163 N N . ALA C 1 70 ? 25.434 -6.679 -13.169 1.00 8.82 295 ALA C N 1
ATOM 2164 C CA . ALA C 1 70 ? 25.168 -5.622 -12.210 1.00 9.88 295 ALA C CA 1
ATOM 2165 C C . ALA C 1 70 ? 23.672 -5.303 -12.263 1.00 9.17 295 ALA C C 1
ATOM 2166 O O . ALA C 1 70 ? 23.020 -5.148 -11.220 1.00 11.11 295 ALA C O 1
ATOM 2168 N N . LEU C 1 71 ? 23.123 -5.123 -13.457 1.00 9.80 296 LEU C N 1
ATOM 2169 C CA . LEU C 1 71 ? 21.693 -4.835 -13.618 1.00 9.88 296 LEU C CA 1
ATOM 2170 C C . LEU C 1 71 ? 20.851 -5.958 -12.987 1.00 9.98 296 LEU C C 1
ATOM 2171 O O . LEU C 1 71 ? 19.808 -5.699 -12.377 1.00 11.55 296 LEU C O 1
ATOM 2176 N N . SER C 1 72 ? 21.300 -7.202 -13.150 1.00 9.52 297 SER C N 1
ATOM 2177 C CA . SER C 1 72 ? 20.559 -8.330 -12.649 1.00 10.10 297 SER C CA 1
ATOM 2178 C C . SER C 1 72 ? 20.581 -8.362 -11.123 1.00 10.61 297 SER C C 1
ATOM 2179 O O . SER C 1 72 ? 19.552 -8.651 -10.480 1.00 12.39 297 SER C O 1
ATOM 2182 N N . ALA C 1 73 ? 21.722 -7.995 -10.546 1.00 11.38 298 ALA C N 1
ATOM 2183 C CA . ALA C 1 73 ? 21.875 -7.910 -9.090 1.00 10.84 298 ALA C CA 1
ATOM 2184 C C . ALA C 1 73 ? 20.935 -6.818 -8.545 1.00 10.88 298 ALA C C 1
ATOM 2185 O O . ALA C 1 73 ? 20.237 -7.026 -7.540 1.00 11.30 298 ALA C O 1
ATOM 2187 N N . LEU C 1 74 ? 20.866 -5.677 -9.235 1.00 11.09 299 LEU C N 1
ATOM 2188 C CA . LEU C 1 74 ? 19.953 -4.605 -8.855 1.00 11.67 299 LEU C CA 1
ATOM 2189 C C . LEU C 1 74 ? 18.516 -5.059 -8.938 1.00 11.30 299 LEU C C 1
ATOM 2190 O O . LEU C 1 74 ? 17.702 -4.775 -8.034 1.00 13.43 299 LEU C O 1
ATOM 2195 N N . ASN C 1 75 ? 18.214 -5.747 -10.017 1.00 10.56 300 ASN C N 1
ATOM 2196 C CA . ASN C 1 75 ? 16.884 -6.192 -10.253 1.00 12.05 300 ASN C CA 1
ATOM 2197 C C . ASN C 1 75 ? 16.441 -7.171 -9.115 1.00 12.12 300 ASN C C 1
ATOM 2198 O O . ASN C 1 75 ? 15.303 -7.069 -8.575 1.00 13.78 300 ASN C O 1
ATOM 2203 N N . THR C 1 76 ? 17.298 -8.117 -8.771 1.00 12.31 301 THR C N 1
ATOM 2204 C CA . THR C 1 76 ? 16.978 -9.059 -7.715 1.00 15.01 301 THR C CA 1
ATOM 2205 C C . THR C 1 76 ? 16.724 -8.332 -6.406 1.00 13.28 301 THR C C 1
ATOM 2206 O O . THR C 1 76 ? 15.772 -8.650 -5.668 1.00 16.50 301 THR C O 1
ATOM 2210 N N . SER C 1 77 ? 17.592 -7.384 -6.070 1.00 12.95 302 SER C N 1
ATOM 2211 C CA . SER C 1 77 ? 17.432 -6.656 -4.817 1.00 14.47 302 SER C CA 1
ATOM 2212 C C . SER C 1 77 ? 16.123 -5.874 -4.852 1.00 14.12 302 SER C C 1
ATOM 2213 O O . SER C 1 77 ? 15.409 -5.804 -3.844 1.00 16.79 302 SER C O 1
ATOM 2216 N N . MET C 1 78 ? 15.817 -5.237 -5.976 1.00 13.83 303 MET C N 1
ATOM 2217 C CA . MET C 1 78 ? 14.576 -4.474 -6.106 1.00 13.35 303 MET C CA 1
ATOM 2218 C C . MET C 1 78 ? 13.368 -5.383 -5.942 1.00 13.95 303 MET C C 1
ATOM 2219 O O . MET C 1 78 ? 12.392 -4.980 -5.302 1.00 13.45 303 MET C O 1
ATOM 2223 N N . LYS C 1 79 ? 13.392 -6.580 -6.510 1.00 13.70 304 LYS C N 1
ATOM 2224 C CA . LYS C 1 79 ? 12.268 -7.449 -6.415 1.00 15.05 304 LYS C CA 1
ATOM 2225 C C . LYS C 1 79 ? 12.056 -7.854 -4.953 1.00 13.77 304 LYS C C 1
ATOM 2226 O O . LYS C 1 79 ? 10.919 -8.029 -4.511 1.00 16.57 304 LYS C O 1
ATOM 2229 N N . GLN C 1 80 ? 13.145 -8.076 -4.222 1.00 12.99 305 GLN C N 1
ATOM 2230 C CA . GLN C 1 80 ? 13.070 -8.452 -2.790 1.00 13.12 305 GLN C CA 1
ATOM 2231 C C . GLN C 1 80 ? 12.409 -7.335 -1.981 1.00 14.81 305 GLN C C 1
ATOM 2232 O O . GLN C 1 80 ? 11.600 -7.599 -1.114 1.00 17.24 305 GLN C O 1
ATOM 2238 N N . ILE C 1 81 ? 12.740 -6.074 -2.292 1.00 13.56 306 ILE C N 1
ATOM 2239 C CA . ILE C 1 81 ? 12.134 -4.912 -1.703 1.00 14.40 306 ILE C CA 1
ATOM 2240 C C . ILE C 1 81 ? 10.643 -4.809 -2.051 1.00 13.67 306 ILE C C 1
ATOM 2241 O O . ILE C 1 81 ? 9.819 -4.615 -1.145 1.00 16.46 306 ILE C O 1
ATOM 2246 N N . GLU C 1 82 ? 10.280 -5.065 -3.305 1.00 14.41 307 GLU C N 1
ATOM 2247 C CA . GLU C 1 82 ? 8.901 -5.042 -3.705 1.00 15.53 307 GLU C CA 1
ATOM 2248 C C . GLU C 1 82 ? 8.107 -6.097 -2.922 1.00 12.52 307 GLU C C 1
ATOM 2249 O O . GLU C 1 82 ? 6.982 -5.839 -2.499 1.00 15.55 307 GLU C O 1
ATOM 2255 N N . ASP C 1 83 ? 8.651 -7.293 -2.801 1.00 13.92 308 ASP C N 1
ATOM 2256 C CA . ASP C 1 83 ? 8.036 -8.362 -2.040 1.00 13.46 308 ASP C CA 1
ATOM 2257 C C . ASP C 1 83 ? 7.772 -7.975 -0.584 1.00 16.89 308 ASP C C 1
ATOM 2258 O O . ASP C 1 83 ? 6.673 -8.195 -0.012 1.00 16.62 308 ASP C O 1
ATOM 2263 N N . LYS C 1 84 ? 8.773 -7.375 0.024 1.00 15.87 309 LYS C N 1
ATOM 2264 C CA . LYS C 1 84 ? 8.702 -6.897 1.420 1.00 17.89 309 LYS C CA 1
ATOM 2265 C C . LYS C 1 84 ? 7.669 -5.795 1.544 1.00 17.24 309 LYS C C 1
ATOM 2266 O O . LYS C 1 84 ? 6.884 -5.781 2.482 1.00 16.74 309 LYS C O 1
ATOM 2272 N N . ILE C 1 85 ? 7.606 -4.879 0.576 1.00 16.89 310 ILE C N 1
ATOM 2273 C CA . ILE C 1 85 ? 6.604 -3.832 0.538 1.00 15.17 310 ILE C CA 1
ATOM 2274 C C . ILE C 1 85 ? 5.194 -4.412 0.454 1.00 15.15 310 ILE C C 1
ATOM 2275 O O . ILE C 1 85 ? 4.248 -3.980 1.154 1.00 19.78 310 ILE C O 1
ATOM 2280 N N . GLU C 1 86 ? 5.040 -5.423 -0.405 1.00 17.37 311 GLU C N 1
ATOM 2281 C CA . GLU C 1 86 ? 3.793 -6.146 -0.561 1.00 17.27 311 GLU C CA 1
ATOM 2282 C C . GLU C 1 86 ? 3.358 -6.709 0.841 1.00 16.60 311 GLU C C 1
ATOM 2283 O O . GLU C 1 86 ? 2.179 -6.563 1.259 1.00 18.74 311 GLU C O 1
ATOM 2289 N N . GLU C 1 87 ? 4.277 -7.336 1.556 1.00 17.00 312 GLU C N 1
ATOM 2290 C CA . GLU C 1 87 ? 4.012 -7.909 2.870 1.00 17.82 312 GLU C CA 1
ATOM 2291 C C . GLU C 1 87 ? 3.640 -6.810 3.880 1.00 17.22 312 GLU C C 1
ATOM 2292 O O . GLU C 1 87 ? 2.700 -6.963 4.629 1.00 16.63 312 GLU C O 1
ATOM 2298 N N . ILE C 1 88 ? 4.335 -5.683 3.841 1.00 15.39 313 ILE C N 1
ATOM 2299 C CA . ILE C 1 88 ? 4.098 -4.574 4.770 1.00 15.00 313 ILE C CA 1
ATOM 2300 C C . ILE C 1 88 ? 2.701 -4.007 4.564 1.00 13.59 313 ILE C C 1
ATOM 2301 O O . ILE C 1 88 ? 1.941 -3.714 5.508 1.00 16.39 313 ILE C O 1
ATOM 2306 N N . LEU C 1 89 ? 2.353 -3.796 3.300 1.00 13.51 314 LEU C N 1
ATOM 2307 C CA . LEU C 1 89 ? 1.064 -3.248 2.926 1.00 15.58 314 LEU C CA 1
ATOM 2308 C C . LEU C 1 89 ? -0.089 -4.177 3.383 1.00 14.46 314 LEU C C 1
ATOM 2309 O O . LEU C 1 89 ? -1.137 -3.717 3.926 1.00 18.51 314 LEU C O 1
ATOM 2314 N N . SER C 1 90 ? 0.084 -5.486 3.207 1.00 15.45 315 SER C N 1
ATOM 2315 C CA . SER C 1 90 ? -0.870 -6.431 3.671 1.00 16.79 315 SER C CA 1
ATOM 2316 C C . SER C 1 90 ? -1.026 -6.373 5.226 1.00 16.97 315 SER C C 1
ATOM 2317 O O . SER C 1 90 ? -2.125 -6.377 5.783 1.00 22.01 315 SER C O 1
ATOM 2320 N N . LYS C 1 91 ? 0.098 -6.303 5.914 1.00 16.42 316 LYS C N 1
ATOM 2321 C CA . LYS C 1 91 ? 0.093 -6.198 7.362 1.00 17.54 316 LYS C CA 1
ATOM 2322 C C . LYS C 1 91 ? -0.666 -4.930 7.838 1.00 21.13 316 LYS C C 1
ATOM 2323 O O . LYS C 1 91 ? -1.425 -4.943 8.790 1.00 19.84 316 LYS C O 1
ATOM 2329 N N . ILE C 1 92 ? -0.426 -3.809 7.165 1.00 15.05 317 ILE C N 1
ATOM 2330 C CA A ILE C 1 92 ? -1.031 -2.551 7.556 0.50 14.22 317 ILE C CA 1
ATOM 2331 C CA B ILE C 1 92 ? -1.019 -2.528 7.529 0.50 14.48 317 ILE C CA 1
ATOM 2332 C C . ILE C 1 92 ? -2.550 -2.629 7.309 1.00 17.15 317 ILE C C 1
ATOM 2333 O O . ILE C 1 92 ? -3.315 -2.155 8.094 1.00 19.44 317 ILE C O 1
ATOM 2342 N N . TYR C 1 93 ? -2.988 -3.221 6.185 1.00 17.37 318 TYR C N 1
ATOM 2343 C CA . TYR C 1 93 ? -4.419 -3.472 5.897 1.00 22.85 318 TYR C CA 1
ATOM 2344 C C . TYR C 1 93 ? -5.054 -4.207 7.082 1.00 24.59 318 TYR C C 1
ATOM 2345 O O . TYR C 1 93 ? -6.148 -3.843 7.545 1.00 18.93 318 TYR C O 1
ATOM 2354 N N . HIS C 1 94 ? -4.379 -5.237 7.570 1.00 19.23 319 HIS C N 1
ATOM 2355 C CA . HIS C 1 94 ? -4.935 -6.052 8.664 1.00 23.68 319 HIS C CA 1
ATOM 2356 C C . HIS C 1 94 ? -5.027 -5.235 9.931 1.00 17.74 319 HIS C C 1
ATOM 2357 O O . HIS C 1 94 ? -6.024 -5.314 10.669 1.00 22.82 319 HIS C O 1
ATOM 2364 N N . ILE C 1 95 ? -3.998 -4.423 10.155 1.00 17.40 320 ILE C N 1
ATOM 2365 C CA . ILE C 1 95 ? -3.949 -3.552 11.353 1.00 13.96 320 ILE C CA 1
ATOM 2366 C C . ILE C 1 95 ? -5.070 -2.525 11.280 1.00 16.59 320 ILE C C 1
ATOM 2367 O O . ILE C 1 95 ? -5.771 -2.274 12.281 1.00 16.13 320 ILE C O 1
ATOM 2372 N N . GLU C 1 96 ? -5.304 -1.939 10.101 1.00 14.40 321 GLU C N 1
ATOM 2373 C CA . GLU C 1 96 ? -6.397 -1.003 9.982 1.00 15.78 321 GLU C CA 1
ATOM 2374 C C . GLU C 1 96 ? -7.739 -1.665 10.318 1.00 17.84 321 GLU C C 1
ATOM 2375 O O . GLU C 1 96 ? -8.582 -1.053 10.961 1.00 20.00 321 GLU C O 1
ATOM 2381 N N . ASN C 1 97 ? -7.934 -2.865 9.819 1.00 16.86 322 ASN C N 1
ATOM 2382 C CA . ASN C 1 97 ? -9.159 -3.624 10.095 1.00 21.41 322 ASN C CA 1
ATOM 2383 C C . ASN C 1 97 ? -9.327 -3.900 11.574 1.00 21.08 322 ASN C C 1
ATOM 2384 O O . ASN C 1 97 ? -10.464 -3.784 12.056 1.00 21.14 322 ASN C O 1
ATOM 2389 N N . GLU C 1 98 ? -8.250 -4.289 12.283 1.00 17.92 323 GLU C N 1
ATOM 2390 C CA . GLU C 1 98 ? -8.328 -4.549 13.725 1.00 21.00 323 GLU C CA 1
ATOM 2391 C C . GLU C 1 98 ? -8.702 -3.277 14.474 1.00 19.72 323 GLU C C 1
ATOM 2392 O O . GLU C 1 98 ? -9.490 -3.304 15.396 1.00 18.10 323 GLU C O 1
ATOM 2398 N N . ILE C 1 99 ? -8.163 -2.148 14.081 1.00 15.08 324 ILE C N 1
ATOM 2399 C CA . ILE C 1 99 ? -8.526 -0.866 14.695 1.00 18.92 324 ILE C CA 1
ATOM 2400 C C . ILE C 1 99 ? -9.965 -0.478 14.454 1.00 23.32 324 ILE C C 1
ATOM 2401 O O . ILE C 1 99 ? -10.641 -0.028 15.367 1.00 21.53 324 ILE C O 1
ATOM 2406 N N . ALA C 1 100 ? -10.444 -0.669 13.245 1.00 20.66 325 ALA C N 1
ATOM 2407 C CA . ALA C 1 100 ? -11.847 -0.361 12.928 1.00 21.76 325 ALA C CA 1
ATOM 2408 C C . ALA C 1 100 ? -12.795 -1.196 13.783 1.00 19.21 325 ALA C C 1
ATOM 2409 O O . ALA C 1 100 ? -13.847 -0.737 14.217 1.00 23.99 325 ALA C O 1
ATOM 2411 N N . ARG C 1 101 ? -12.404 -2.435 14.026 1.00 18.67 326 ARG C N 1
ATOM 2412 C CA . ARG C 1 101 ? -13.174 -3.355 14.800 1.00 19.22 326 ARG C CA 1
ATOM 2413 C C . ARG C 1 101 ? -13.194 -2.928 16.277 1.00 22.47 326 ARG C C 1
ATOM 2414 O O . ARG C 1 101 ? -14.266 -2.837 16.886 1.00 23.69 326 ARG C O 1
ATOM 2422 N N . ILE C 1 102 ? -12.033 -2.595 16.810 1.00 19.03 327 ILE C N 1
ATOM 2423 C CA . ILE C 1 102 ? -11.934 -2.138 18.174 1.00 19.57 327 ILE C CA 1
ATOM 2424 C C . ILE C 1 102 ? -12.773 -0.855 18.356 1.00 19.19 327 ILE C C 1
ATOM 2425 O O . ILE C 1 102 ? -13.541 -0.709 19.313 1.00 24.33 327 ILE C O 1
ATOM 2430 N N . LYS C 1 103 ? -12.675 0.060 17.408 1.00 24.43 328 LYS C N 1
ATOM 2431 C CA . LYS C 1 103 ? -13.317 1.356 17.579 1.00 23.64 328 LYS C CA 1
ATOM 2432 C C . LYS C 1 103 ? -14.822 1.157 17.667 1.00 23.10 328 LYS C C 1
ATOM 2433 O O . LYS C 1 103 ? -15.486 1.862 18.384 1.00 32.29 328 LYS C O 1
ATOM 2439 N N . LYS C 1 104 ? -15.337 0.240 16.872 1.00 24.33 329 LYS C N 1
ATOM 2440 C CA . LYS C 1 104 ? -16.751 -0.106 16.842 1.00 32.43 329 LYS C CA 1
ATOM 2441 C C . LYS C 1 104 ? -17.259 -0.602 18.184 1.00 21.45 329 LYS C C 1
ATOM 2442 O O . LYS C 1 104 ? -18.378 -0.267 18.593 1.00 32.80 329 LYS C O 1
ATOM 2448 N N . LEU C 1 105 ? -16.447 -1.424 18.845 1.00 25.17 330 LEU C N 1
ATOM 2449 C CA . LEU C 1 105 ? -16.871 -2.208 19.999 1.00 26.90 330 LEU C CA 1
ATOM 2450 C C . LEU C 1 105 ? -16.713 -1.514 21.332 1.00 30.87 330 LEU C C 1
ATOM 2451 O O . LEU C 1 105 ? -17.342 -1.906 22.332 1.00 38.40 330 LEU C O 1
ATOM 2456 N N . ILE C 1 106 ? -15.881 -0.488 21.383 1.00 30.01 331 ILE C N 1
ATOM 2457 C CA . ILE C 1 106 ? -15.610 0.205 22.672 1.00 32.74 331 ILE C CA 1
ATOM 2458 C C . ILE C 1 106 ? -16.570 1.394 22.934 1.00 49.29 331 ILE C C 1
ATOM 2459 O O . ILE C 1 106 ? -17.397 1.732 22.089 1.00 53.42 331 ILE C O 1
#

Secondary structure (DSSP, 8-state):
-HHHHHHHHHHHHHHHHHHHHHHHHHHHHHHHHHHHHHHH-TT--B-TTSPBPPP-EEETTEEESSHHHHHHHHHHHHHHHHHHHHHHHHHHHHHHHHHHHHHHT-/-HHHHHHHHHHHHHHHHHHHHHHHHHHHHHHHHHHHHH-T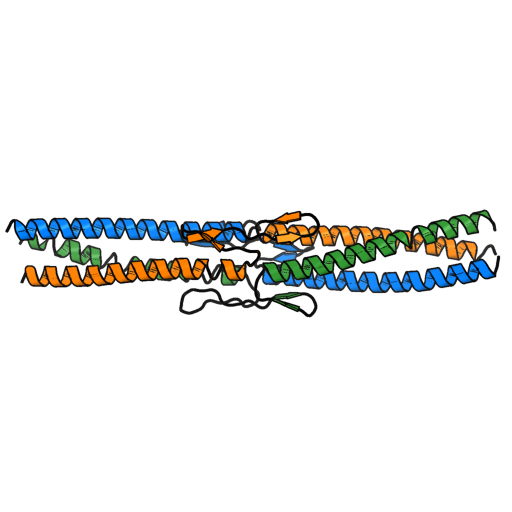T-EE-TTSSEEPP-EEETTEEESSHHHHHHHHHHHHHHHHHHHHHHHHHHHHHHHHHHHHHHH-/-HHHHHHHHHHHHHHHHHHHHHHHHHHHHHHHHHHHHHH-TT--B-TTS-B----EEETTEEESSHHHHHHHHHHHHHHHHHHHHHHHHHHHHHHHHHHHHHHH-

Sequence (315 aa):
MKQIEDKIEEILSKIYHIENEIARIKKLIYSLSQSVADRLGGGASVNSSDGTVNAPLYEVGTGIYNNVGSALSALNTSMKQIEDKIEEILSKIYHIENEIARIKKLIQIEDKIEEILSKIYHIENEIARIKKLIYSLSQSSVADRLGGGASVNSDGTVNAPLYEVGTGIYNNVGSALSALNTSMKQIEDKIEEILSKIYHIENEIARIKKKLIKQIEDKKIEEILSKIYHHIEENNEIARIKKLIYSSLSSQSSVADRLGGGASVNSDGTVNAPLYEVGTGIYNNVGSALSALNTSMKQIEDKIEEILSKIIYHIENEIARIKKLI